Protein AF-A0A6C0I042-F1 (afdb_monomer)

Secondary structure (DSSP, 8-state):
--------PPPP--HHHHHHHHHHHHHHHHHHHHHHHHHHH--SHHHHHHHHHHHHHHHHHHHHHHHHHHHHHHHHHTTPPP-HHHHHHHHHHHHHHHHHHHHHHHHHHHHHHH-PPPPHHHHHHHHHHHHHHHHHHHHHHTTSS-HHHHHHHHHHHHHHHHHHHIIIIITT---HHHHHHHHHHHHHHHHHHHHHHS-HHHHHHHHHHHHIIIIIIHHHHHHHHHHT-

pLDDT: mean 92.52, std 12.16, range [38.5, 98.81]

Solvent-accessible surface area (backbone atoms only — not comparable to full-atom values): 12209 Å² total; per-residue (Å²): 135,89,81,83,74,76,73,78,69,79,75,84,81,57,61,68,50,54,51,45,37,52,49,46,22,54,50,20,50,53,37,27,53,53,28,50,55,45,35,71,69,46,79,54,65,68,62,23,52,35,32,49,37,39,23,51,37,22,48,51,45,20,52,39,29,46,55,47,39,52,52,49,50,49,21,58,78,71,73,48,79,72,63,62,66,58,50,51,53,49,47,53,64,37,42,74,58,33,51,50,43,51,50,51,31,49,49,52,52,48,21,71,75,64,69,48,80,83,49,71,68,58,52,53,54,44,43,53,24,51,49,50,20,51,48,30,45,49,37,21,75,73,63,78,41,56,57,68,61,13,50,58,58,16,47,50,33,47,52,53,39,55,49,51,50,39,62,73,58,44,62,98,47,93,45,71,68,61,53,50,55,50,47,50,51,55,50,50,56,53,47,50,62,57,31,70,75,46,59,72,65,66,17,53,42,46,51,45,54,42,51,41,45,69,44,41,46,45,38,51,50,51,46,54,54,62,73,74,107

Nearest PDB structures (foldseek):
  4jq6-assembly1_C-2  TM=8.885E-01  e=2.247E-06  uncultured bacterium
  1s8l-assembly1_A  TM=8.329E-01  e=8.997E-06  Halobacterium sp.
  6pt0-assembly1_R  TM=4.780E-01  e=5.693E-01  Homo sapiens

Sequence (229 aa):
MDNNKEKKGSKPDYKKVKSSFYFNHIWMSVTVVITIITAFILENPLHKYIILLETAISTISSTIYYLLTNTIQKSQNESIDIDWKKITILRYNGWVFSTPLMLIAFLLFLSATTKIKVTIPTIITIILLDWAMLLFGYLGEINYIDRMSALVTGFIPFFIMFGIIYNTFLQNKYVFFNYLIFALFLIFWGLYGVGYVLELEPRNYLMNLLDLLSKSGIGILFSIYFLSQ

Foldseek 3Di:
DDPPPPDPPDDDDLPVLLVLLVVLLVLLVVLLVLLVVLLVVFPDPLLSVLSVLLNVLSVLRSVLSVVLNVQVVVCVVVVHDRPLLVNVVSVLVSQLPNVLSLVVSLLSVLCVQQVQDDDPVLSVLLSVLSVQLSVLLVCCSVPVDPLVRSLVRSVVSVCVNLVSVCVRRPPPRDDPVNVVLSCQCSVLVNVLSVLSPDDDSVSSSSVSVSSCCSRSVVSVVSSVVSVVD

Radius of gyration: 19.92 Å; Cα contacts (8 Å, |Δi|>4): 227; chains: 1; bounding box: 49×38×73 Å

Structure (mmCIF, N/CA/C/O backbone):
data_AF-A0A6C0I042-F1
#
_entry.id   AF-A0A6C0I042-F1
#
loop_
_atom_site.group_PDB
_atom_site.id
_atom_site.type_symbol
_atom_site.label_atom_id
_atom_site.label_alt_id
_atom_site.label_comp_id
_atom_site.label_asym_id
_atom_site.label_entity_id
_atom_site.label_seq_id
_atom_site.pdbx_PDB_ins_code
_atom_site.Cartn_x
_atom_site.Cartn_y
_atom_site.Cartn_z
_atom_site.occupancy
_atom_site.B_iso_or_equiv
_atom_site.auth_seq_id
_atom_site.auth_comp_id
_atom_site.auth_asym_id
_atom_site.auth_atom_id
_atom_site.pdbx_PDB_model_num
ATOM 1 N N . MET A 1 1 ? 26.244 -2.258 -54.825 1.00 42.03 1 MET A N 1
ATOM 2 C CA . MET A 1 1 ? 26.696 -1.414 -53.702 1.00 42.03 1 MET A CA 1
ATOM 3 C C . MET A 1 1 ? 25.506 -1.214 -52.789 1.00 42.03 1 MET A C 1
ATOM 5 O O . MET A 1 1 ? 24.623 -0.424 -53.101 1.00 42.03 1 MET A O 1
ATOM 9 N N . ASP A 1 2 ? 25.455 -2.037 -51.745 1.00 41.66 2 ASP A N 1
ATOM 10 C CA . ASP A 1 2 ? 24.450 -2.004 -50.689 1.00 41.66 2 ASP A CA 1
ATOM 11 C C . ASP A 1 2 ? 24.449 -0.656 -49.974 1.00 41.66 2 ASP A C 1
ATOM 13 O O . ASP A 1 2 ? 25.474 -0.213 -49.466 1.00 41.66 2 ASP A O 1
ATOM 17 N N . ASN A 1 3 ? 23.276 -0.038 -49.883 1.00 40.25 3 ASN A N 1
ATOM 18 C CA . ASN A 1 3 ? 23.000 1.019 -48.918 1.00 40.25 3 ASN A CA 1
ATOM 19 C C . ASN A 1 3 ? 21.816 0.585 -48.050 1.00 40.25 3 ASN A C 1
ATOM 21 O O . ASN A 1 3 ? 20.766 1.224 -48.012 1.00 40.25 3 ASN A O 1
ATOM 25 N N . ASN A 1 4 ? 22.011 -0.517 -47.324 1.00 42.75 4 ASN A N 1
ATOM 26 C CA . ASN A 1 4 ? 21.208 -0.854 -46.155 1.00 42.75 4 ASN A CA 1
ATOM 27 C C . ASN A 1 4 ? 21.625 0.079 -45.006 1.00 42.75 4 ASN A C 1
ATOM 29 O O . ASN A 1 4 ? 22.384 -0.282 -44.111 1.00 42.75 4 ASN A O 1
ATOM 33 N N . LYS A 1 5 ? 21.149 1.328 -45.045 1.00 45.56 5 LYS A N 1
ATOM 34 C CA . LYS A 1 5 ? 21.085 2.151 -43.836 1.00 45.56 5 LYS A CA 1
ATOM 35 C C . LYS A 1 5 ? 19.933 1.608 -43.007 1.00 45.56 5 LYS A C 1
ATOM 37 O O . LYS A 1 5 ? 18.776 1.942 -43.258 1.00 45.56 5 LYS A O 1
ATOM 42 N N . GLU A 1 6 ? 20.268 0.747 -42.051 1.00 39.16 6 GLU A N 1
ATOM 43 C CA . GLU A 1 6 ? 19.379 0.340 -40.971 1.00 39.16 6 GLU A CA 1
ATOM 44 C C . GLU A 1 6 ? 18.646 1.574 -40.439 1.00 39.16 6 GLU A C 1
ATOM 46 O O . GLU A 1 6 ? 19.242 2.508 -39.891 1.00 39.16 6 GLU A O 1
ATOM 51 N N . LYS A 1 7 ? 17.326 1.599 -40.636 1.00 38.50 7 LYS A N 1
ATOM 52 C CA . LYS A 1 7 ? 16.453 2.516 -39.916 1.00 38.50 7 LYS A CA 1
ATOM 53 C C . LYS A 1 7 ? 16.648 2.195 -38.438 1.00 38.50 7 LYS A C 1
ATOM 55 O O . LYS A 1 7 ? 16.128 1.188 -37.968 1.00 38.50 7 LYS A O 1
ATOM 60 N N . LYS A 1 8 ? 17.382 3.042 -37.706 1.00 41.53 8 LYS A N 1
ATOM 61 C CA . LYS A 1 8 ? 17.289 3.100 -36.242 1.00 41.53 8 LYS A CA 1
ATOM 62 C C . LYS A 1 8 ? 15.803 3.233 -35.920 1.00 41.53 8 LYS A C 1
ATOM 64 O O . LYS A 1 8 ? 15.229 4.298 -36.140 1.00 41.53 8 LYS A O 1
ATOM 69 N N . GLY A 1 9 ? 15.174 2.134 -35.506 1.00 41.00 9 GLY A N 1
ATOM 70 C CA . GLY A 1 9 ? 13.775 2.131 -35.103 1.00 41.00 9 GLY A CA 1
ATOM 71 C C . GLY A 1 9 ? 13.580 3.224 -34.061 1.00 41.00 9 GLY A C 1
ATOM 72 O O . GLY A 1 9 ? 14.391 3.355 -33.141 1.00 41.00 9 GLY A O 1
ATOM 73 N N . SER A 1 10 ? 12.560 4.060 -34.242 1.00 48.59 10 SER A N 1
ATOM 74 C CA . SER A 1 10 ? 12.183 5.065 -33.252 1.00 48.59 10 SER A CA 1
ATOM 75 C C . SER A 1 10 ? 12.036 4.375 -31.898 1.00 48.59 10 SER A C 1
ATOM 77 O O . SER A 1 10 ? 11.228 3.452 -31.775 1.00 48.59 10 SER A O 1
ATOM 79 N N . LYS A 1 11 ? 12.827 4.787 -30.899 1.00 57.38 11 LYS A N 1
ATOM 80 C CA . LYS A 1 11 ? 12.683 4.261 -29.539 1.00 57.38 11 LYS A CA 1
ATOM 81 C C . LYS A 1 11 ? 11.227 4.468 -29.086 1.00 57.38 11 LYS A C 1
ATOM 83 O O . LYS A 1 11 ? 10.691 5.551 -29.335 1.00 57.38 11 LYS A O 1
ATOM 88 N N . PRO A 1 12 ? 10.585 3.475 -28.449 1.00 58.91 12 PRO A N 1
ATOM 89 C CA . PRO A 1 12 ? 9.224 3.629 -27.944 1.00 58.91 12 PRO A CA 1
ATOM 90 C C . PRO A 1 12 ? 9.122 4.836 -26.996 1.00 58.91 12 PRO A C 1
ATOM 92 O O . PRO A 1 12 ? 9.936 5.001 -26.083 1.00 58.91 12 PRO A O 1
ATOM 95 N N . ASP A 1 13 ? 8.135 5.705 -27.235 1.00 68.19 13 ASP A N 1
ATOM 96 C CA . ASP A 1 13 ? 7.899 6.904 -26.429 1.00 68.19 13 ASP A CA 1
ATOM 97 C C . ASP A 1 13 ? 7.043 6.576 -25.196 1.00 68.19 13 ASP A C 1
ATOM 99 O O . ASP A 1 13 ? 5.816 6.570 -25.240 1.00 68.19 13 ASP A O 1
ATOM 103 N N . TYR A 1 14 ? 7.698 6.353 -24.056 1.00 76.62 14 TYR A N 1
ATOM 104 C CA . TYR A 1 14 ? 7.039 6.054 -22.777 1.00 76.62 14 TYR A CA 1
ATOM 105 C C . TYR A 1 14 ? 6.387 7.274 -22.092 1.00 76.62 14 TYR A C 1
ATOM 107 O O . TYR A 1 14 ? 6.232 7.286 -20.868 1.00 76.62 14 TYR A O 1
ATOM 115 N N . LYS A 1 15 ? 6.029 8.335 -22.827 1.00 80.94 15 LYS A N 1
ATOM 116 C CA . LYS A 1 15 ? 5.520 9.606 -22.274 1.00 80.94 15 LYS A CA 1
ATOM 117 C C . LYS A 1 15 ? 4.379 9.427 -21.267 1.00 80.94 15 LYS A C 1
ATOM 119 O O . LYS A 1 15 ? 4.391 10.067 -20.215 1.00 80.94 15 LYS A O 1
ATOM 124 N N . LYS A 1 16 ? 3.427 8.528 -21.552 1.00 81.75 16 LYS A N 1
ATOM 125 C CA . LYS A 1 16 ? 2.280 8.243 -20.669 1.00 81.75 16 LYS A CA 1
ATOM 126 C C . LYS A 1 16 ? 2.713 7.627 -19.340 1.00 81.75 16 LYS A C 1
ATOM 128 O O . LYS A 1 16 ? 2.343 8.130 -18.280 1.00 81.75 16 LYS A O 1
ATOM 133 N N . VAL A 1 17 ? 3.544 6.587 -19.389 1.00 83.00 17 VAL A N 1
ATOM 134 C CA . VAL A 1 17 ? 4.076 5.934 -18.186 1.00 83.00 17 VAL A CA 1
ATOM 135 C C . VAL A 1 17 ? 4.891 6.917 -17.352 1.00 83.00 17 VAL A C 1
ATOM 137 O O . VAL A 1 17 ? 4.670 7.017 -16.149 1.00 83.00 17 VAL A O 1
ATOM 140 N N . LYS A 1 18 ? 5.748 7.730 -17.976 1.00 84.88 18 LYS A N 1
ATOM 141 C CA . LYS A 1 18 ? 6.513 8.771 -17.270 1.00 84.88 18 LYS A CA 1
ATOM 142 C C . LYS A 1 18 ? 5.600 9.744 -16.533 1.00 84.88 18 LYS A C 1
ATOM 144 O O . LYS A 1 18 ? 5.762 9.937 -15.333 1.00 84.88 18 LYS A O 1
ATOM 149 N N . SER A 1 19 ? 4.603 10.297 -17.227 1.00 90.12 19 SER A N 1
ATOM 150 C CA . SER A 1 19 ? 3.643 11.220 -16.616 1.00 90.12 19 SER A CA 1
ATOM 151 C C . SER A 1 19 ? 2.913 10.594 -15.427 1.00 90.12 19 SER A C 1
ATOM 153 O O . SER A 1 19 ? 2.638 11.295 -14.457 1.00 90.12 19 SER A O 1
ATOM 155 N N . SER A 1 20 ? 2.629 9.288 -15.469 1.00 94.06 20 SER A N 1
ATOM 156 C CA . SER A 1 20 ? 1.969 8.601 -14.354 1.00 94.06 20 SER A CA 1
ATOM 157 C C . SER A 1 20 ? 2.847 8.488 -13.097 1.00 94.06 20 SER A C 1
ATOM 159 O O . SER A 1 20 ? 2.319 8.577 -11.992 1.00 94.06 20 SER A O 1
ATOM 161 N N . PHE A 1 21 ? 4.177 8.382 -13.229 1.00 94.75 21 PHE A N 1
ATOM 162 C CA . PHE A 1 21 ? 5.083 8.403 -12.071 1.00 94.75 21 PHE A CA 1
ATOM 163 C C . PHE A 1 21 ? 5.104 9.773 -11.384 1.00 94.75 21 PHE A C 1
ATOM 165 O O . PHE A 1 21 ? 4.942 9.845 -10.166 1.00 94.75 21 PHE A O 1
ATOM 172 N N . TYR A 1 22 ? 5.239 10.851 -12.165 1.00 94.31 22 TYR A N 1
ATOM 173 C CA . TYR A 1 22 ? 5.183 12.221 -11.641 1.00 94.31 22 TYR A CA 1
ATOM 174 C C . TYR A 1 22 ? 3.840 12.509 -10.964 1.00 94.31 22 TYR A C 1
ATOM 176 O O . TYR A 1 22 ? 3.805 13.052 -9.862 1.00 94.31 22 TYR A O 1
ATOM 184 N N . PHE A 1 23 ? 2.737 12.112 -11.605 1.00 96.00 23 PHE A N 1
ATOM 185 C CA . PHE A 1 23 ? 1.397 12.282 -11.053 1.00 96.00 23 PHE A CA 1
ATOM 186 C C . PHE A 1 23 ? 1.248 11.586 -9.695 1.00 96.00 23 PHE A C 1
ATOM 188 O O . PHE A 1 23 ? 0.809 12.212 -8.732 1.00 96.00 23 PHE A O 1
ATOM 195 N N . ASN A 1 24 ? 1.684 10.328 -9.587 1.00 97.06 24 ASN A N 1
ATOM 196 C CA . ASN A 1 24 ? 1.641 9.591 -8.327 1.00 97.06 24 ASN A CA 1
ATOM 197 C C . ASN A 1 24 ? 2.487 10.238 -7.231 1.00 97.06 24 ASN A C 1
ATOM 199 O O . ASN A 1 24 ? 2.016 10.349 -6.103 1.00 97.06 24 ASN A O 1
ATOM 203 N N . HIS A 1 25 ? 3.701 10.700 -7.547 1.00 97.19 25 HIS A N 1
ATOM 204 C CA . HIS A 1 25 ? 4.540 11.397 -6.571 1.00 97.19 25 HIS A CA 1
ATOM 205 C C . HIS A 1 25 ? 3.820 12.618 -5.973 1.00 97.19 25 HIS A C 1
ATOM 207 O O . HIS A 1 25 ? 3.747 12.771 -4.750 1.00 97.19 25 HIS A O 1
ATOM 213 N N . ILE A 1 26 ? 3.247 13.466 -6.834 1.00 96.88 26 ILE A N 1
ATOM 214 C CA . ILE A 1 26 ? 2.512 14.661 -6.408 1.00 96.88 26 ILE A CA 1
ATOM 215 C C . ILE A 1 26 ? 1.292 14.259 -5.578 1.00 96.88 26 ILE A C 1
ATOM 217 O O . ILE A 1 26 ? 1.100 14.774 -4.479 1.00 96.88 26 ILE A O 1
ATOM 221 N N . TRP A 1 27 ? 0.491 13.311 -6.064 1.00 97.38 27 TRP A N 1
ATOM 222 C CA . TRP A 1 27 ? -0.745 12.924 -5.390 1.00 97.38 27 TRP A CA 1
ATOM 223 C C . TRP A 1 27 ? -0.506 12.281 -4.021 1.00 97.38 27 TRP A C 1
ATOM 225 O O . TRP A 1 27 ? -1.206 12.589 -3.055 1.00 97.38 27 TRP A O 1
ATOM 235 N N . MET A 1 28 ? 0.519 11.438 -3.894 1.00 97.50 28 MET A N 1
ATOM 236 C CA . MET A 1 28 ? 0.914 10.867 -2.604 1.00 97.50 28 MET A CA 1
ATOM 237 C C . MET A 1 28 ? 1.396 11.949 -1.638 1.00 97.50 28 MET A C 1
ATOM 239 O O . MET A 1 28 ? 1.060 11.904 -0.460 1.00 97.50 28 MET A O 1
ATOM 243 N N . SER A 1 29 ? 2.105 12.967 -2.132 1.00 98.00 29 SER A N 1
ATOM 244 C CA . SER A 1 29 ? 2.530 14.108 -1.309 1.00 98.00 29 SER A CA 1
ATOM 245 C C . SER A 1 29 ? 1.341 14.943 -0.825 1.00 98.00 29 SER A C 1
ATOM 247 O O . SER A 1 29 ? 1.284 15.322 0.340 1.00 98.00 29 SER A O 1
ATOM 249 N N . VAL A 1 30 ? 0.344 15.171 -1.685 1.00 98.12 30 VAL A N 1
ATOM 250 C CA . VAL A 1 30 ? -0.924 15.812 -1.294 1.00 98.12 30 VAL A CA 1
ATOM 251 C C . VAL A 1 30 ? -1.670 14.963 -0.264 1.00 98.12 30 VAL A C 1
ATOM 253 O O . VAL A 1 30 ? -2.188 15.496 0.714 1.00 98.12 30 VAL A O 1
ATOM 256 N N . THR A 1 31 ? -1.676 13.639 -0.437 1.00 98.19 31 THR A N 1
ATOM 257 C CA . THR A 1 31 ? -2.306 12.713 0.515 1.00 98.19 31 THR A CA 1
ATOM 258 C C . THR A 1 31 ? -1.683 12.846 1.902 1.00 98.19 31 THR A C 1
ATOM 260 O O . THR A 1 31 ? -2.427 12.952 2.869 1.00 98.19 31 THR A O 1
ATOM 263 N N . VAL A 1 32 ? -0.349 12.925 2.002 1.00 98.62 32 VAL A N 1
ATOM 264 C CA . VAL A 1 32 ? 0.352 13.158 3.280 1.00 98.62 32 VAL A CA 1
ATOM 265 C C . VAL A 1 32 ? -0.175 14.411 3.980 1.00 98.62 32 VAL A C 1
ATOM 267 O O . VAL A 1 32 ? -0.442 14.383 5.178 1.00 98.62 32 VAL A O 1
ATOM 270 N N . VAL A 1 33 ? -0.372 15.508 3.244 1.00 98.44 33 VAL A N 1
ATOM 271 C CA . VAL A 1 33 ? -0.915 16.750 3.816 1.00 98.44 33 VAL A CA 1
ATOM 272 C C . VAL A 1 33 ? -2.346 16.542 4.319 1.00 98.44 33 VAL A C 1
ATOM 274 O O . VAL A 1 33 ? -2.658 16.921 5.448 1.00 98.44 33 VAL A O 1
ATOM 277 N N . ILE A 1 34 ? -3.204 15.900 3.521 1.00 98.38 34 ILE A N 1
ATOM 278 C CA . ILE A 1 34 ? -4.600 15.617 3.890 1.00 98.38 34 ILE A CA 1
ATOM 279 C C . ILE A 1 34 ? -4.669 14.754 5.153 1.00 98.38 34 ILE A C 1
ATOM 281 O O . ILE A 1 34 ? -5.425 15.073 6.076 1.00 98.38 34 ILE A O 1
ATOM 285 N N . THR A 1 35 ? -3.888 13.676 5.223 1.00 98.38 35 THR A N 1
ATOM 286 C CA . THR A 1 35 ? -3.916 12.753 6.362 1.00 98.38 35 THR A CA 1
ATOM 287 C C . THR A 1 35 ? -3.347 13.408 7.619 1.00 98.38 35 THR A C 1
ATOM 289 O O . THR A 1 35 ? -3.929 13.249 8.687 1.00 98.38 35 THR A O 1
ATOM 292 N N . ILE A 1 36 ? -2.300 14.236 7.514 1.00 98.38 36 ILE A N 1
ATOM 293 C CA . ILE A 1 36 ? -1.789 15.018 8.653 1.00 98.38 36 ILE A CA 1
ATOM 294 C C . ILE A 1 36 ? -2.866 15.960 9.195 1.00 98.38 36 ILE A C 1
ATOM 296 O O . ILE A 1 36 ? -3.153 15.933 10.391 1.00 98.38 36 ILE A O 1
ATOM 300 N N . ILE A 1 37 ? -3.491 16.765 8.329 1.00 98.31 37 ILE A N 1
ATOM 301 C CA . ILE A 1 37 ? -4.557 17.692 8.738 1.00 98.31 37 ILE A CA 1
ATOM 302 C C . ILE A 1 37 ? -5.701 16.917 9.398 1.00 98.31 37 ILE A C 1
ATOM 304 O O . ILE A 1 37 ? -6.161 17.287 10.476 1.00 98.31 37 ILE A O 1
ATOM 308 N N . THR A 1 38 ? -6.112 15.799 8.795 1.00 98.25 38 THR A N 1
ATOM 309 C CA . THR A 1 38 ? -7.166 14.944 9.353 1.00 98.25 38 THR A CA 1
ATOM 310 C C . THR A 1 38 ? -6.789 14.429 10.745 1.00 98.25 38 THR A C 1
ATOM 312 O O . THR A 1 38 ? -7.599 14.501 11.665 1.00 98.25 38 THR A O 1
ATOM 315 N N . ALA A 1 39 ? -5.555 13.958 10.942 1.00 97.94 39 ALA A N 1
ATOM 316 C CA . ALA A 1 39 ? -5.086 13.465 12.236 1.00 97.94 39 ALA A CA 1
ATOM 317 C C . ALA A 1 39 ? -5.111 14.544 13.335 1.00 97.94 39 ALA A C 1
ATOM 319 O O . ALA A 1 39 ? -5.336 14.215 14.501 1.00 97.94 39 ALA A O 1
ATOM 320 N N . PHE A 1 40 ? -4.905 15.819 12.986 1.00 97.56 40 PHE A N 1
ATOM 321 C CA . PHE A 1 40 ? -5.037 16.931 13.933 1.00 97.56 40 PHE A CA 1
ATOM 322 C C . PHE A 1 40 ? -6.489 17.226 14.318 1.00 97.56 40 PHE A C 1
ATOM 324 O O . PHE A 1 40 ? -6.731 17.604 15.461 1.00 97.56 40 PHE A O 1
ATOM 331 N N . ILE A 1 41 ? -7.436 17.030 13.397 1.00 97.69 41 ILE A N 1
ATOM 332 C CA . ILE A 1 41 ? -8.868 17.267 13.633 1.00 97.69 41 ILE A CA 1
ATOM 333 C C . ILE A 1 41 ? -9.483 16.151 14.485 1.00 97.69 41 ILE A C 1
ATOM 335 O O . ILE A 1 41 ? -10.317 16.416 15.343 1.00 97.69 41 ILE A O 1
ATOM 339 N N . LEU A 1 42 ? -9.081 14.898 14.257 1.00 97.25 42 LEU A N 1
ATOM 340 C CA . LEU A 1 42 ? -9.684 13.755 14.937 1.00 97.25 42 LEU A CA 1
ATOM 341 C C . LEU A 1 42 ? -9.427 13.777 16.450 1.00 97.25 42 LEU A C 1
ATOM 343 O O . LEU A 1 42 ? -8.285 13.838 16.918 1.00 97.25 42 LEU A O 1
ATOM 347 N N . GLU A 1 43 ? -10.500 13.624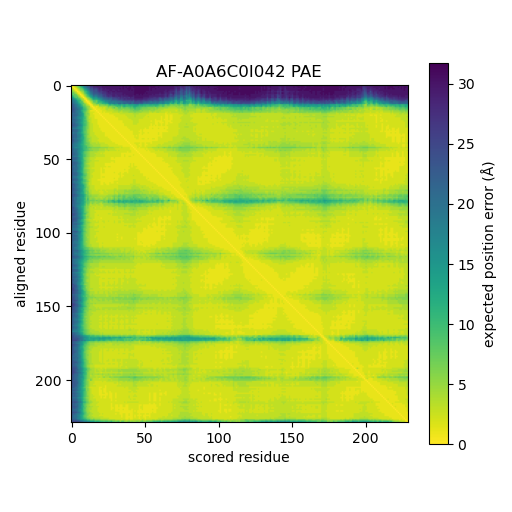 17.221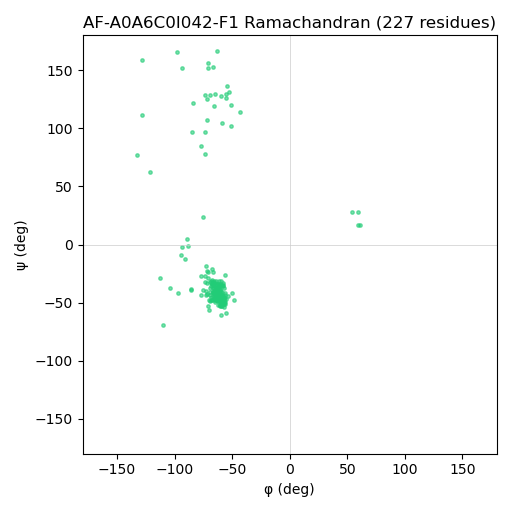 1.00 95.12 43 GLU A N 1
ATOM 348 C CA . GLU A 1 43 ? -10.432 13.528 18.682 1.00 95.12 43 GLU A CA 1
ATOM 349 C C . GLU A 1 43 ? -10.174 12.090 19.147 1.00 95.12 43 GLU A C 1
ATOM 351 O O . GLU A 1 43 ? -9.380 11.861 20.060 1.00 95.12 43 GLU A O 1
ATOM 356 N N . ASN A 1 44 ? -10.788 11.101 18.484 1.00 95.00 44 ASN A N 1
ATOM 357 C CA . ASN A 1 44 ? -10.638 9.692 18.841 1.00 95.00 44 ASN A CA 1
ATOM 358 C C . ASN A 1 44 ? -9.183 9.213 18.617 1.00 95.00 44 ASN A C 1
ATOM 360 O O . ASN A 1 44 ? -8.718 9.203 17.469 1.00 95.00 44 ASN A O 1
ATOM 364 N N . PRO A 1 45 ? -8.471 8.746 19.667 1.00 95.25 45 PRO A N 1
ATOM 365 C CA . PRO A 1 45 ? -7.072 8.339 19.541 1.00 95.25 45 PRO A CA 1
ATOM 366 C C . PRO A 1 45 ? -6.849 7.193 18.550 1.00 95.25 45 PRO A C 1
ATOM 368 O O . PRO A 1 45 ? -5.883 7.220 17.793 1.00 95.25 45 PRO A O 1
ATOM 371 N N . LEU A 1 46 ? -7.752 6.208 18.505 1.00 94.81 46 LEU A N 1
ATOM 372 C CA . LEU A 1 46 ? -7.626 5.070 17.593 1.00 94.81 46 LEU A CA 1
ATOM 373 C C . LEU A 1 46 ? -7.774 5.511 16.133 1.00 94.81 46 LEU A C 1
ATOM 375 O O . LEU A 1 46 ? -6.959 5.120 15.300 1.00 94.81 46 LEU A O 1
ATOM 379 N N . HIS A 1 47 ? -8.763 6.357 15.823 1.00 95.88 47 HIS A N 1
ATOM 380 C CA . HIS A 1 47 ? -8.937 6.896 14.467 1.00 95.88 47 HIS A CA 1
ATOM 381 C C . HIS A 1 47 ? -7.714 7.722 14.048 1.00 95.88 47 HIS A C 1
ATOM 383 O O . HIS A 1 47 ? -7.212 7.573 12.935 1.00 95.88 47 HIS A O 1
ATOM 389 N N . LYS A 1 48 ? -7.170 8.526 14.970 1.00 97.12 48 LYS A N 1
ATOM 390 C CA . LYS A 1 48 ? -5.937 9.291 14.751 1.00 97.12 48 LYS A CA 1
ATOM 391 C C . LYS A 1 48 ? -4.749 8.391 14.426 1.00 97.12 48 LYS A C 1
ATOM 393 O O . LYS A 1 48 ? -4.034 8.666 13.468 1.00 97.12 48 LYS A O 1
ATOM 398 N N . TYR A 1 49 ? -4.547 7.307 15.174 1.00 96.94 49 TYR A N 1
ATOM 399 C CA . TYR A 1 49 ? -3.452 6.371 14.907 1.00 96.94 49 TYR A CA 1
ATOM 400 C C . TYR A 1 49 ? -3.584 5.686 13.546 1.00 96.94 49 TYR A C 1
ATOM 402 O O . TYR A 1 49 ? -2.582 5.546 12.852 1.00 96.94 49 TYR A O 1
ATOM 410 N N . ILE A 1 50 ? -4.802 5.332 13.126 1.00 97.88 50 ILE A N 1
ATOM 411 C CA . ILE A 1 50 ? -5.043 4.781 11.784 1.00 97.88 50 ILE A CA 1
ATOM 412 C C . ILE A 1 50 ? -4.642 5.803 10.709 1.00 97.88 50 ILE A C 1
ATOM 414 O O . ILE A 1 50 ? -3.877 5.475 9.810 1.00 97.88 50 ILE A O 1
ATOM 418 N N . ILE A 1 51 ? -5.062 7.065 10.834 1.00 98.44 51 ILE A N 1
ATOM 419 C CA . ILE A 1 51 ? -4.694 8.115 9.868 1.00 98.44 51 ILE A CA 1
ATOM 420 C C . ILE A 1 51 ? -3.188 8.440 9.885 1.00 98.44 51 ILE A C 1
ATOM 422 O O . ILE A 1 51 ? -2.599 8.748 8.844 1.00 98.44 51 ILE A O 1
ATOM 426 N N . LEU A 1 52 ? -2.519 8.343 11.036 1.00 98.38 52 LEU A N 1
ATOM 427 C CA . LEU A 1 52 ? -1.062 8.498 11.111 1.00 98.38 52 LEU A CA 1
ATOM 428 C C . LEU A 1 52 ? -0.321 7.344 10.416 1.00 98.38 52 LEU A C 1
ATOM 430 O O . LEU A 1 52 ? 0.709 7.585 9.787 1.00 98.38 52 LEU A O 1
ATOM 434 N N . LEU A 1 53 ? -0.855 6.118 10.452 1.00 98.44 53 LEU A N 1
ATOM 435 C CA . LEU A 1 53 ? -0.328 5.011 9.646 1.00 98.44 53 LEU A CA 1
ATOM 436 C C . LEU A 1 53 ? -0.487 5.298 8.146 1.00 98.44 53 LEU A C 1
ATOM 438 O O . LEU A 1 53 ? 0.486 5.167 7.407 1.00 98.44 53 LEU A O 1
ATOM 442 N N . GLU A 1 54 ? -1.652 5.785 7.705 1.00 98.50 54 GLU A N 1
ATOM 443 C CA . GLU A 1 54 ? -1.881 6.202 6.306 1.00 98.50 54 GLU A CA 1
ATOM 444 C C . GLU A 1 54 ? -0.946 7.336 5.863 1.00 98.50 54 GLU A C 1
ATOM 446 O O . GLU A 1 54 ? -0.454 7.361 4.729 1.00 98.50 54 GLU A O 1
ATOM 451 N N . THR A 1 55 ? -0.611 8.238 6.787 1.00 98.56 55 THR A N 1
ATOM 452 C CA . THR A 1 55 ? 0.404 9.276 6.571 1.00 98.56 55 THR A CA 1
ATOM 453 C C . THR A 1 55 ? 1.783 8.658 6.331 1.00 98.56 55 THR A C 1
ATOM 455 O O . THR A 1 55 ? 2.474 9.038 5.382 1.00 98.56 55 THR A O 1
ATOM 458 N N . ALA A 1 56 ? 2.190 7.685 7.152 1.00 98.56 56 ALA A N 1
ATOM 459 C CA . ALA A 1 56 ? 3.468 6.992 6.995 1.00 98.56 56 ALA A CA 1
ATOM 460 C C . ALA A 1 56 ? 3.531 6.211 5.670 1.00 98.56 56 ALA A C 1
ATOM 462 O O . ALA A 1 56 ? 4.512 6.330 4.932 1.00 98.56 56 ALA A O 1
ATOM 463 N N . ILE A 1 57 ? 2.460 5.493 5.318 1.00 98.56 57 ILE A N 1
ATOM 464 C CA . ILE A 1 57 ? 2.318 4.764 4.046 1.00 98.56 57 ILE A CA 1
ATOM 465 C C . ILE A 1 57 ? 2.484 5.717 2.857 1.00 98.56 57 ILE A C 1
ATOM 467 O O . ILE A 1 57 ? 3.273 5.450 1.943 1.00 98.56 57 ILE A O 1
ATOM 471 N N . SER A 1 58 ? 1.778 6.849 2.883 1.00 98.31 58 SER A N 1
ATOM 472 C CA . SER A 1 58 ? 1.818 7.854 1.816 1.00 98.31 58 SER A CA 1
ATOM 473 C C . SER A 1 58 ? 3.182 8.542 1.724 1.00 98.31 58 SER A C 1
ATOM 475 O O . SER A 1 58 ? 3.655 8.817 0.623 1.00 98.31 58 SER A O 1
ATOM 477 N N . THR A 1 59 ? 3.864 8.746 2.854 1.00 98.50 59 THR A N 1
ATOM 478 C CA . THR A 1 59 ? 5.213 9.334 2.905 1.00 98.50 59 THR A CA 1
ATOM 479 C C . THR A 1 59 ? 6.259 8.398 2.303 1.00 98.50 59 THR A C 1
ATOM 481 O O . THR A 1 59 ? 7.044 8.814 1.444 1.00 98.50 59 THR A O 1
ATOM 484 N N . ILE A 1 60 ? 6.248 7.117 2.697 1.00 98.25 60 ILE A N 1
ATOM 485 C CA . ILE A 1 60 ? 7.118 6.084 2.112 1.00 98.25 60 ILE A CA 1
ATOM 486 C C . ILE A 1 60 ? 6.884 6.024 0.604 1.00 98.25 60 ILE A C 1
ATOM 488 O O . ILE A 1 60 ? 7.828 6.057 -0.184 1.00 98.25 60 ILE A O 1
ATOM 492 N N . SER A 1 61 ? 5.621 6.003 0.191 1.00 97.88 61 SER A N 1
ATOM 493 C CA . SER A 1 61 ? 5.265 5.854 -1.218 1.00 97.88 61 SER A CA 1
ATOM 494 C C . SER A 1 61 ? 5.643 7.084 -2.033 1.00 97.88 61 SER A C 1
ATOM 496 O O . SER A 1 61 ? 6.272 6.938 -3.076 1.00 97.88 61 SER A O 1
ATOM 498 N N . SER A 1 62 ? 5.389 8.294 -1.528 1.00 98.06 62 SER A N 1
ATOM 499 C CA . SER A 1 62 ? 5.858 9.528 -2.164 1.00 98.06 62 SER A CA 1
ATOM 500 C C . SER A 1 62 ? 7.380 9.524 -2.345 1.00 98.06 62 SER A C 1
ATOM 502 O O . SER A 1 62 ? 7.868 9.856 -3.428 1.00 98.06 62 SER A O 1
ATOM 504 N N . THR A 1 63 ? 8.127 9.058 -1.337 1.00 98.12 63 THR A N 1
ATOM 505 C CA . THR A 1 63 ? 9.594 8.937 -1.396 1.00 98.12 63 THR A CA 1
ATOM 506 C C . THR A 1 63 ? 10.037 7.947 -2.474 1.00 98.12 63 THR A C 1
ATOM 508 O O . THR A 1 63 ? 10.920 8.247 -3.275 1.00 98.12 63 THR A O 1
ATOM 511 N N . ILE A 1 64 ? 9.402 6.777 -2.559 1.00 98.00 64 ILE A N 1
ATOM 512 C CA . ILE A 1 64 ? 9.697 5.789 -3.605 1.00 98.00 64 ILE A CA 1
ATOM 513 C C . ILE A 1 64 ? 9.372 6.353 -4.991 1.00 98.00 64 ILE A C 1
ATOM 515 O O . ILE A 1 64 ? 10.189 6.241 -5.903 1.00 98.00 64 ILE A O 1
ATOM 519 N N . TYR A 1 65 ? 8.236 7.031 -5.155 1.00 97.44 65 TYR A N 1
ATOM 520 C CA . TYR A 1 65 ? 7.861 7.662 -6.421 1.00 97.44 65 TYR A CA 1
ATOM 521 C C . TYR A 1 65 ? 8.778 8.817 -6.820 1.00 97.44 65 TYR A C 1
ATOM 523 O O . TYR A 1 65 ? 9.051 8.985 -8.010 1.00 97.44 65 TYR A O 1
ATOM 531 N N . TYR A 1 66 ? 9.333 9.549 -5.857 1.00 96.81 66 TYR A N 1
ATOM 532 C CA . TYR A 1 66 ? 10.403 10.510 -6.102 1.00 96.81 66 TYR A CA 1
ATOM 533 C C . TYR A 1 66 ? 11.660 9.822 -6.663 1.00 96.81 66 TYR A C 1
ATOM 535 O O . TYR A 1 66 ? 12.186 10.230 -7.699 1.00 96.81 66 TYR A O 1
ATOM 543 N N . LEU A 1 67 ? 12.106 8.715 -6.055 1.00 96.88 67 LEU A N 1
ATOM 544 C CA . LEU A 1 67 ? 13.263 7.945 -6.539 1.00 96.88 67 LEU A CA 1
ATOM 545 C C . LEU A 1 67 ? 13.034 7.335 -7.933 1.00 96.88 67 LEU A C 1
ATOM 547 O O . LEU A 1 67 ? 13.942 7.332 -8.772 1.00 96.88 67 LEU A O 1
ATOM 551 N N . LEU A 1 68 ? 11.824 6.836 -8.196 1.00 95.38 68 LEU A N 1
ATOM 552 C CA . LEU A 1 68 ? 11.413 6.307 -9.499 1.00 95.38 68 LEU A CA 1
ATOM 553 C C . LEU A 1 68 ? 11.448 7.402 -10.571 1.00 95.38 68 LEU A C 1
ATOM 555 O O . LEU A 1 68 ? 12.043 7.223 -11.634 1.00 95.38 68 LEU A O 1
ATOM 559 N N . THR A 1 69 ? 10.878 8.562 -10.253 1.00 93.94 69 THR A N 1
ATOM 560 C CA . T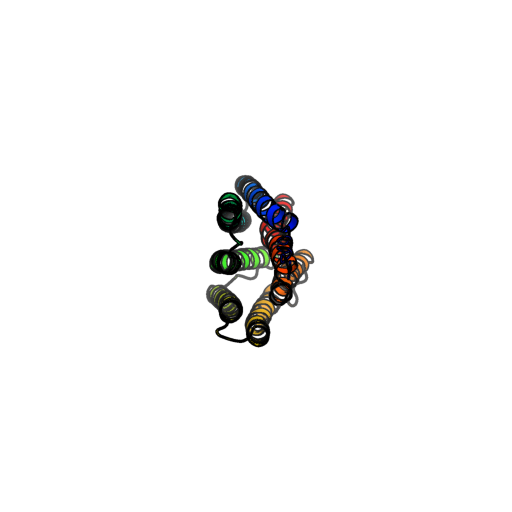HR A 1 69 ? 10.847 9.738 -11.124 1.00 93.94 69 THR A CA 1
ATOM 561 C C . THR A 1 69 ? 12.256 10.224 -11.464 1.00 93.94 69 THR A C 1
ATOM 563 O O . THR A 1 69 ? 12.581 10.402 -12.637 1.00 93.94 69 THR A O 1
ATOM 566 N N . ASN A 1 70 ? 13.136 10.336 -10.466 1.00 92.38 70 ASN A N 1
ATOM 567 C CA . ASN A 1 70 ? 14.534 10.716 -10.678 1.00 92.38 70 ASN A CA 1
ATOM 568 C C . ASN A 1 70 ? 15.298 9.701 -11.532 1.00 92.38 70 ASN A C 1
ATOM 570 O O . ASN A 1 70 ? 16.124 10.083 -12.359 1.00 92.38 70 ASN A O 1
ATOM 574 N N . THR A 1 71 ? 15.014 8.406 -11.360 1.00 91.50 71 THR A N 1
ATOM 575 C CA . THR A 1 71 ? 15.620 7.350 -12.185 1.00 91.50 71 THR A CA 1
ATOM 576 C C . THR A 1 71 ? 15.237 7.525 -13.655 1.00 91.50 71 THR A C 1
ATOM 578 O O . THR A 1 71 ? 16.101 7.469 -14.526 1.00 91.50 71 THR A O 1
ATOM 581 N N . ILE A 1 72 ? 13.964 7.811 -13.931 1.00 89.12 72 ILE A N 1
ATOM 582 C CA . ILE A 1 72 ? 13.464 8.064 -15.287 1.00 89.12 72 ILE A CA 1
ATOM 583 C C . ILE A 1 72 ? 14.069 9.342 -15.875 1.00 89.12 72 ILE A C 1
ATOM 585 O O . ILE A 1 72 ? 14.528 9.334 -17.018 1.00 89.12 72 ILE A O 1
ATOM 589 N N . GLN A 1 73 ? 14.090 10.430 -15.104 1.00 88.81 73 GLN A N 1
ATOM 590 C CA . GLN A 1 73 ? 14.610 11.719 -15.556 1.00 88.81 73 GLN A CA 1
ATOM 591 C C . GLN A 1 73 ? 16.106 11.648 -15.869 1.00 88.81 73 GLN A C 1
ATOM 593 O O . GLN A 1 73 ? 16.548 12.185 -16.884 1.00 88.81 73 GLN A O 1
ATOM 598 N N . LYS A 1 74 ? 16.880 10.927 -15.049 1.00 88.62 74 LYS A N 1
ATOM 599 C CA . LYS A 1 74 ? 18.299 10.676 -15.312 1.00 88.62 74 LYS A CA 1
ATOM 600 C C . LYS A 1 74 ? 18.497 9.977 -16.658 1.00 88.62 74 LYS A C 1
ATOM 602 O O . LYS A 1 74 ? 19.270 10.467 -17.477 1.00 88.62 74 LYS A O 1
ATOM 607 N N . SER A 1 75 ? 17.750 8.900 -16.921 1.00 87.38 75 SER A N 1
ATOM 608 C CA . SER A 1 75 ? 17.829 8.195 -18.206 1.00 87.38 75 SER A CA 1
ATOM 609 C C . SER A 1 75 ? 17.515 9.107 -19.397 1.00 87.38 75 SER A C 1
ATOM 611 O O . SER A 1 75 ? 18.146 8.993 -20.443 1.00 87.38 75 SER A O 1
ATOM 613 N N . GLN A 1 76 ? 16.579 10.051 -19.242 1.00 83.31 76 GLN A N 1
ATOM 614 C CA . GLN A 1 76 ? 16.257 11.021 -20.294 1.00 83.31 76 GLN A CA 1
ATOM 615 C C . GLN A 1 76 ? 17.376 12.030 -20.534 1.00 83.31 76 GLN A C 1
ATOM 617 O O . GLN A 1 76 ? 17.756 12.243 -21.683 1.00 83.31 76 GLN A O 1
ATOM 622 N N . ASN A 1 77 ? 17.899 12.636 -19.468 1.00 85.94 77 ASN A N 1
ATOM 623 C CA . ASN A 1 77 ? 18.953 13.644 -19.567 1.00 85.94 77 ASN A CA 1
ATOM 624 C C . ASN A 1 77 ? 20.222 13.065 -20.207 1.00 85.94 77 ASN A C 1
ATOM 626 O O . ASN A 1 77 ? 20.879 13.731 -20.999 1.00 85.94 77 ASN A O 1
ATOM 630 N N . GLU A 1 78 ? 20.529 11.805 -19.901 1.00 88.31 78 GLU A N 1
ATOM 631 C CA . GLU A 1 78 ? 21.693 11.088 -20.430 1.00 88.31 78 GLU A CA 1
ATOM 632 C C . GLU A 1 78 ? 21.403 10.378 -21.768 1.00 88.31 78 GLU A C 1
ATOM 634 O O . GLU A 1 78 ? 22.297 9.773 -22.352 1.00 88.31 78 GLU A O 1
ATOM 639 N N . SER A 1 79 ? 20.169 10.458 -22.291 1.00 82.94 79 SER A N 1
ATOM 640 C CA . SER A 1 79 ? 19.726 9.780 -23.525 1.00 82.94 79 SER A CA 1
ATOM 641 C C . SER A 1 79 ? 19.958 8.255 -23.543 1.00 82.94 79 SER A C 1
ATOM 643 O O . SER A 1 79 ? 20.084 7.642 -24.610 1.00 82.94 79 SER A O 1
ATOM 645 N N . ILE A 1 80 ? 19.966 7.631 -22.364 1.00 86.31 80 ILE A N 1
ATOM 646 C CA . ILE A 1 80 ? 20.115 6.184 -22.164 1.00 86.31 80 ILE A CA 1
ATOM 647 C C . ILE A 1 80 ? 18.756 5.504 -21.9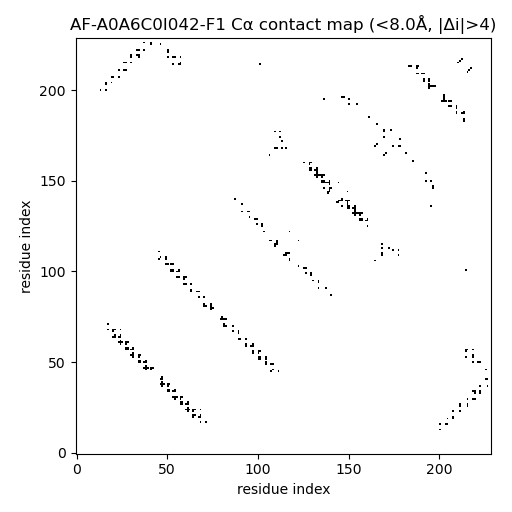69 1.00 86.31 80 ILE A C 1
ATOM 649 O O . ILE A 1 80 ? 17.734 6.148 -21.722 1.00 86.31 80 ILE A O 1
ATOM 653 N N . ASP A 1 81 ? 18.735 4.178 -22.080 1.00 85.88 81 ASP A N 1
ATOM 654 C CA . ASP A 1 81 ? 17.518 3.407 -21.837 1.00 85.88 81 ASP A CA 1
ATOM 655 C C . ASP A 1 81 ? 17.151 3.397 -20.341 1.00 85.88 81 ASP A C 1
ATOM 657 O O . ASP A 1 81 ? 17.998 3.547 -19.456 1.00 85.88 81 ASP A O 1
ATOM 661 N N . ILE A 1 82 ? 15.854 3.271 -20.052 1.00 86.94 82 ILE A N 1
ATOM 662 C CA . ILE A 1 82 ? 15.345 3.233 -18.676 1.00 86.94 82 ILE A CA 1
ATOM 663 C C . ILE A 1 82 ? 15.694 1.877 -18.059 1.00 86.94 82 ILE A C 1
ATOM 665 O O . ILE A 1 82 ? 15.363 0.831 -18.617 1.00 86.94 82 ILE A O 1
ATOM 669 N N . ASP A 1 83 ? 16.307 1.894 -16.876 1.00 90.50 83 ASP A N 1
ATOM 670 C CA . ASP A 1 83 ? 16.565 0.680 -16.100 1.00 90.50 83 ASP A CA 1
ATOM 671 C C . ASP A 1 83 ? 15.281 0.200 -15.404 1.00 90.50 83 ASP A C 1
ATOM 673 O O . ASP A 1 83 ? 14.995 0.499 -14.242 1.00 90.50 83 ASP A O 1
ATOM 677 N N . TRP A 1 84 ? 14.480 -0.562 -16.143 1.00 89.88 84 TRP A N 1
ATOM 678 C CA . TRP A 1 84 ? 13.213 -1.110 -15.662 1.00 89.88 84 TRP A CA 1
ATOM 679 C C . TRP A 1 84 ? 13.370 -2.146 -14.546 1.00 89.88 84 TRP A C 1
ATOM 681 O O . TRP A 1 84 ? 12.453 -2.326 -13.738 1.00 89.88 84 TRP A O 1
ATOM 691 N N . LYS A 1 85 ? 14.535 -2.796 -14.454 1.00 90.88 85 LYS A N 1
ATOM 692 C CA . LYS A 1 85 ? 14.844 -3.701 -13.345 1.00 90.88 85 LYS A CA 1
ATOM 693 C C . LYS A 1 85 ? 14.985 -2.899 -12.056 1.00 90.88 85 LYS A C 1
ATOM 695 O O . LYS A 1 85 ? 14.367 -3.248 -11.053 1.00 90.88 85 LYS A O 1
ATOM 700 N N . LYS A 1 86 ? 15.706 -1.776 -12.096 1.00 92.50 86 LYS A N 1
ATOM 701 C CA . LYS A 1 86 ? 15.810 -0.852 -10.960 1.00 92.50 86 LYS A CA 1
ATOM 702 C C . LYS A 1 86 ? 14.458 -0.261 -10.562 1.00 92.50 86 LYS A C 1
ATOM 704 O O . LYS A 1 86 ? 14.169 -0.202 -9.370 1.00 92.50 86 LYS A O 1
ATOM 709 N N . ILE A 1 87 ? 13.616 0.120 -11.527 1.00 94.44 87 ILE A N 1
ATOM 710 C CA . ILE A 1 87 ? 12.231 0.561 -11.264 1.00 94.44 87 ILE A CA 1
ATOM 711 C C . ILE A 1 87 ? 11.460 -0.511 -10.484 1.00 94.44 87 ILE A C 1
ATOM 713 O O . ILE A 1 87 ? 10.831 -0.209 -9.474 1.00 94.44 87 ILE A O 1
ATOM 717 N N . THR A 1 88 ? 11.550 -1.769 -10.916 1.00 93.75 88 THR A N 1
ATOM 718 C CA . THR A 1 88 ? 10.874 -2.893 -10.255 1.00 93.75 88 THR A CA 1
ATOM 719 C C . THR A 1 88 ? 11.407 -3.111 -8.838 1.00 93.75 88 THR A C 1
ATOM 721 O O . THR A 1 88 ? 10.621 -3.152 -7.898 1.00 93.75 88 THR A O 1
ATOM 724 N N . ILE A 1 89 ? 12.729 -3.150 -8.645 1.00 93.56 89 ILE A N 1
ATOM 725 C CA . ILE A 1 89 ? 13.352 -3.317 -7.319 1.00 93.56 89 ILE A CA 1
ATOM 726 C C . ILE A 1 89 ? 12.944 -2.188 -6.361 1.00 93.56 89 ILE A C 1
ATOM 728 O O . ILE A 1 89 ? 12.605 -2.448 -5.208 1.00 93.56 89 ILE A O 1
ATOM 732 N N . LEU A 1 90 ? 12.915 -0.938 -6.833 1.00 96.19 90 LEU A N 1
ATOM 733 C CA . LEU A 1 90 ? 12.470 0.200 -6.025 1.00 96.19 90 LEU A CA 1
ATOM 734 C C . LEU A 1 90 ? 11.019 0.042 -5.546 1.00 96.19 90 LEU A C 1
ATOM 736 O O . LEU A 1 90 ? 10.718 0.434 -4.421 1.00 96.19 90 LEU A O 1
ATOM 740 N N . ARG A 1 91 ? 10.133 -0.571 -6.343 1.00 96.62 91 ARG A N 1
ATOM 741 C CA . ARG A 1 91 ? 8.767 -0.878 -5.889 1.00 96.62 91 ARG A CA 1
ATOM 742 C C . ARG A 1 91 ? 8.756 -1.896 -4.760 1.00 96.62 91 ARG A C 1
ATOM 744 O O . ARG A 1 91 ? 8.131 -1.621 -3.745 1.00 96.62 91 ARG A O 1
ATOM 751 N N . TYR A 1 92 ? 9.482 -3.008 -4.888 1.00 97.44 92 TYR A N 1
ATOM 752 C CA . TYR A 1 92 ? 9.564 -4.016 -3.821 1.00 97.44 92 TYR A CA 1
ATOM 753 C C . TYR A 1 92 ? 10.149 -3.436 -2.529 1.00 97.44 92 TYR A C 1
ATOM 755 O O . TYR A 1 92 ? 9.626 -3.708 -1.449 1.00 97.44 92 TYR A O 1
ATOM 763 N N . ASN A 1 93 ? 11.150 -2.557 -2.637 1.00 96.25 93 ASN A N 1
ATOM 764 C CA . ASN A 1 93 ? 11.682 -1.819 -1.490 1.00 96.25 93 ASN A CA 1
ATOM 765 C C . ASN A 1 93 ? 10.629 -0.914 -0.837 1.00 96.25 93 ASN A C 1
ATOM 767 O O . ASN A 1 93 ? 10.642 -0.743 0.372 1.00 96.25 93 ASN A O 1
ATOM 771 N N . GLY A 1 94 ? 9.716 -0.324 -1.607 1.00 97.25 94 GLY A N 1
ATOM 772 C CA . GLY A 1 94 ? 8.586 0.421 -1.052 1.00 97.25 94 GLY A CA 1
ATOM 773 C C . GLY A 1 94 ? 7.524 -0.484 -0.431 1.00 97.25 94 GLY A C 1
ATOM 774 O O . GLY A 1 94 ? 7.007 -0.199 0.653 1.00 97.25 94 GLY A O 1
ATOM 775 N N . TRP A 1 95 ? 7.184 -1.577 -1.111 1.00 98.38 95 TRP A N 1
ATOM 776 C CA . TRP A 1 95 ? 6.133 -2.501 -0.701 1.00 98.38 95 TRP A CA 1
ATOM 777 C C . TRP A 1 95 ? 6.472 -3.194 0.610 1.00 98.38 95 TRP A C 1
ATOM 779 O O . TRP A 1 95 ? 5.625 -3.174 1.494 1.00 98.38 95 TRP A O 1
ATOM 789 N N . VAL A 1 96 ? 7.709 -3.665 0.806 1.00 98.06 96 VAL A N 1
ATOM 790 C CA . VAL A 1 96 ? 8.113 -4.372 2.039 1.00 98.06 96 VAL A CA 1
ATOM 791 C C . VAL A 1 96 ? 7.869 -3.563 3.322 1.00 98.06 96 VAL A C 1
ATOM 793 O O . VAL A 1 96 ? 7.644 -4.152 4.377 1.00 98.06 96 VAL A O 1
ATOM 796 N N . PHE A 1 97 ? 7.863 -2.225 3.238 1.00 97.44 97 PHE A N 1
ATOM 797 C CA . PHE A 1 97 ? 7.535 -1.340 4.362 1.00 97.44 97 PHE A CA 1
ATOM 798 C C . PHE A 1 97 ? 6.082 -0.859 4.354 1.00 97.44 97 PHE A C 1
ATOM 800 O O . PHE A 1 97 ? 5.449 -0.800 5.404 1.00 97.44 97 PHE A O 1
ATOM 807 N N . SER A 1 98 ? 5.541 -0.489 3.191 1.00 98.25 98 SER A N 1
ATOM 808 C CA . SER A 1 98 ? 4.189 0.081 3.113 1.00 98.25 98 SER A CA 1
ATOM 809 C C . SER A 1 98 ? 3.090 -0.957 3.345 1.00 98.25 98 SER A C 1
ATOM 811 O O . SER A 1 98 ? 2.127 -0.661 4.045 1.00 98.25 98 SER A O 1
ATOM 813 N N . THR A 1 99 ? 3.235 -2.175 2.821 1.00 98.44 99 THR A N 1
ATOM 814 C CA . THR A 1 99 ? 2.194 -3.215 2.907 1.00 98.44 99 THR A CA 1
ATOM 815 C C . THR A 1 99 ? 1.933 -3.718 4.338 1.00 98.44 99 THR A C 1
ATOM 817 O O . THR A 1 99 ? 0.757 -3.748 4.716 1.00 98.44 99 THR A O 1
ATOM 820 N N . PRO A 1 100 ? 2.940 -3.932 5.217 1.00 98.25 100 PRO A N 1
ATOM 821 C CA . PRO A 1 100 ? 2.684 -4.207 6.633 1.00 98.25 100 PRO A CA 1
ATOM 822 C C . PRO A 1 100 ? 1.929 -3.083 7.345 1.00 98.25 100 PRO A C 1
ATOM 824 O O . PRO A 1 100 ? 1.018 -3.346 8.129 1.00 98.25 100 PRO A O 1
ATOM 827 N N . LEU A 1 101 ? 2.273 -1.820 7.065 1.00 98.50 101 LEU A N 1
ATOM 828 C CA . LEU A 1 101 ? 1.594 -0.670 7.668 1.00 98.50 101 LEU A CA 1
ATOM 829 C C . LEU A 1 101 ? 0.137 -0.581 7.208 1.00 98.50 101 LEU A C 1
ATOM 831 O O . LEU A 1 101 ? -0.742 -0.342 8.035 1.00 98.50 101 LEU A O 1
ATOM 835 N N . MET A 1 102 ? -0.122 -0.827 5.919 1.00 98.56 102 MET A N 1
ATOM 836 C CA . MET A 1 102 ? -1.477 -0.867 5.358 1.00 98.56 102 MET A CA 1
ATOM 837 C C . MET A 1 102 ? -2.317 -1.960 6.024 1.00 98.56 102 MET A C 1
ATOM 839 O O . MET A 1 102 ? -3.471 -1.727 6.379 1.00 98.56 102 MET A O 1
ATOM 843 N N . LEU A 1 103 ? -1.735 -3.142 6.248 1.00 98.56 103 LEU A N 1
ATOM 844 C CA . LEU A 1 103 ? -2.411 -4.243 6.934 1.00 98.56 103 LEU A CA 1
ATOM 845 C C . LEU A 1 103 ? -2.696 -3.908 8.399 1.00 98.56 103 LEU A C 1
ATOM 847 O O . LEU A 1 103 ? -3.798 -4.170 8.871 1.00 98.56 103 LEU A O 1
ATOM 851 N N . ILE A 1 104 ? -1.763 -3.276 9.116 1.00 98.38 104 ILE A N 1
ATOM 852 C CA . ILE A 1 104 ? -2.011 -2.832 10.495 1.00 98.38 104 ILE A CA 1
ATOM 853 C C . ILE A 1 104 ? -3.141 -1.795 10.531 1.00 98.38 104 ILE A C 1
ATOM 855 O O . ILE A 1 104 ? -4.066 -1.942 11.330 1.00 98.38 104 ILE A O 1
ATOM 859 N N . ALA A 1 105 ? -3.107 -0.780 9.663 1.00 98.31 105 ALA A N 1
ATOM 860 C CA . ALA A 1 105 ? -4.155 0.237 9.582 1.00 98.31 105 ALA A CA 1
ATOM 861 C C . ALA A 1 105 ? -5.526 -0.395 9.297 1.00 98.31 105 ALA A C 1
ATOM 863 O O . ALA A 1 105 ? -6.508 -0.098 9.983 1.00 98.31 105 ALA A O 1
ATOM 864 N N . PHE A 1 106 ? -5.575 -1.344 8.360 1.00 98.38 106 PHE A N 1
ATOM 865 C CA . PHE A 1 106 ? -6.786 -2.078 8.013 1.00 98.38 106 PHE A CA 1
ATOM 866 C C . PHE A 1 106 ? -7.324 -2.931 9.176 1.00 98.38 106 PHE A C 1
ATOM 868 O O . PHE A 1 106 ? -8.517 -2.882 9.483 1.00 98.38 106 PHE A O 1
ATOM 875 N N . LEU A 1 107 ? -6.459 -3.665 9.881 1.00 97.94 107 LEU A N 1
ATOM 876 C CA . LEU A 1 107 ? -6.846 -4.457 11.053 1.00 97.94 107 LEU A CA 1
ATOM 877 C C . LEU A 1 107 ? -7.369 -3.582 12.196 1.00 97.94 107 LEU A C 1
ATOM 879 O O . LEU A 1 107 ? -8.367 -3.924 12.831 1.00 97.94 107 LEU A O 1
ATOM 883 N N . LEU A 1 108 ? -6.723 -2.442 12.454 1.00 97.19 108 LEU A N 1
ATOM 884 C CA . LEU A 1 108 ? -7.166 -1.485 13.468 1.00 97.19 108 LEU A CA 1
ATOM 885 C C . LEU A 1 108 ? -8.518 -0.867 13.103 1.00 97.19 108 LEU A C 1
ATOM 887 O O . LEU A 1 108 ? -9.382 -0.747 13.973 1.00 97.19 108 LEU A O 1
ATOM 891 N N . PHE A 1 109 ? -8.728 -0.542 11.827 1.00 97.00 109 PHE A N 1
ATOM 892 C CA . PHE A 1 109 ? -10.017 -0.090 11.312 1.00 97.00 109 PHE A CA 1
ATOM 893 C C . PHE A 1 109 ? -11.117 -1.138 11.550 1.00 97.00 109 PHE A C 1
ATOM 895 O O . PHE A 1 109 ? -12.152 -0.822 12.141 1.00 97.00 109 PHE A O 1
ATOM 902 N N . LEU A 1 110 ? -10.880 -2.403 11.187 1.00 96.56 110 LEU A N 1
ATOM 903 C CA . LEU A 1 110 ? -11.843 -3.486 11.416 1.00 96.56 110 LEU A CA 1
ATOM 904 C C . LEU A 1 110 ? -12.096 -3.727 12.909 1.00 96.56 110 LEU A C 1
ATOM 906 O O . LEU A 1 110 ? -13.231 -3.963 13.323 1.00 96.56 110 LEU A O 1
ATOM 910 N N . SER A 1 111 ? -11.065 -3.634 13.745 1.00 94.06 111 SER A N 1
ATOM 911 C CA . SER A 1 111 ? -11.193 -3.718 15.203 1.00 94.06 111 SER A CA 1
ATOM 912 C C . SER A 1 111 ? -12.056 -2.586 15.768 1.00 94.06 111 SER A C 1
ATOM 914 O O . SER A 1 111 ? -12.898 -2.824 16.638 1.00 94.06 111 SER A O 1
ATOM 916 N N . ALA A 1 112 ? -11.898 -1.358 15.263 1.00 92.12 112 ALA A N 1
ATOM 917 C CA . ALA A 1 112 ? -12.666 -0.198 15.711 1.00 92.12 112 ALA A CA 1
ATOM 918 C C . ALA A 1 112 ? -14.177 -0.376 15.485 1.00 92.12 112 ALA A C 1
ATOM 920 O O . ALA A 1 112 ? -14.980 -0.028 16.363 1.00 92.12 112 ALA A O 1
ATOM 921 N N . THR A 1 113 ? -14.559 -0.961 14.345 1.00 91.31 113 THR A N 1
ATOM 922 C CA . THR A 1 113 ? -15.960 -1.148 13.938 1.00 91.31 113 THR A CA 1
ATOM 923 C C . THR A 1 113 ? -16.582 -2.430 14.498 1.00 91.31 113 THR A C 1
ATOM 925 O O . THR A 1 113 ? -17.733 -2.418 14.920 1.00 91.31 113 THR A O 1
ATOM 928 N N . THR A 1 114 ? -15.830 -3.531 14.572 1.00 91.75 114 THR A N 1
ATOM 929 C CA . THR A 1 114 ? -16.340 -4.850 15.016 1.00 91.75 114 THR A CA 1
ATOM 930 C C . THR A 1 114 ? -16.207 -5.099 16.520 1.00 91.75 114 THR A C 1
ATOM 932 O O . THR A 1 114 ? -16.761 -6.081 17.034 1.00 91.75 114 THR A O 1
ATOM 935 N N . LYS A 1 115 ? -15.430 -4.250 17.211 1.00 89.88 115 LYS A N 1
ATOM 936 C CA . LYS A 1 115 ? -14.993 -4.387 18.613 1.00 89.88 115 LYS A CA 1
ATOM 937 C C . LYS A 1 115 ? -14.189 -5.664 18.904 1.00 89.88 115 LYS A C 1
ATOM 939 O O . LYS A 1 115 ? -14.023 -6.037 20.064 1.00 89.88 115 LYS A O 1
ATOM 944 N N . ILE A 1 116 ? -13.674 -6.335 17.872 1.00 92.56 116 ILE A N 1
ATOM 945 C CA . ILE A 1 116 ? -12.764 -7.478 18.012 1.00 92.56 116 ILE A CA 1
ATOM 946 C C . ILE A 1 116 ? -11.349 -6.950 18.190 1.00 92.56 116 ILE A C 1
ATOM 948 O O . ILE A 1 116 ? -10.840 -6.248 17.323 1.00 92.56 116 ILE A O 1
ATOM 952 N N . LYS A 1 117 ? -10.696 -7.310 19.296 1.00 91.94 117 LYS A N 1
ATOM 953 C CA . LYS A 1 117 ? -9.314 -6.896 19.551 1.00 91.94 117 LYS A CA 1
ATOM 954 C C . LYS A 1 117 ? -8.359 -7.593 18.584 1.00 91.94 117 LYS A C 1
ATOM 956 O O . LYS A 1 117 ? -8.349 -8.820 18.503 1.00 91.94 117 LYS A O 1
ATOM 961 N N . VAL A 1 118 ? -7.508 -6.817 17.916 1.00 93.31 118 VAL A N 1
ATOM 962 C CA . VAL A 1 118 ? -6.380 -7.364 17.152 1.00 93.31 118 VAL A CA 1
ATOM 963 C C . VAL A 1 118 ? -5.326 -7.883 18.129 1.00 93.31 118 VAL A C 1
ATOM 965 O O . VAL A 1 118 ? -4.880 -7.147 19.010 1.00 93.31 118 VAL A O 1
ATOM 968 N N . THR A 1 119 ? -4.925 -9.146 17.991 1.00 95.12 119 THR A N 1
ATOM 969 C CA . THR A 1 119 ? -3.878 -9.737 18.836 1.00 95.12 119 THR A CA 1
ATOM 970 C C . THR A 1 119 ? -2.503 -9.618 18.179 1.00 95.12 119 THR A C 1
ATOM 972 O O . THR A 1 119 ? -2.392 -9.615 16.953 1.00 95.12 119 THR A O 1
ATOM 975 N N . ILE A 1 120 ? -1.440 -9.556 18.988 1.00 95.56 120 ILE A N 1
ATOM 976 C CA . ILE A 1 120 ? -0.058 -9.530 18.485 1.00 95.56 120 ILE A CA 1
ATOM 977 C C . ILE A 1 120 ? 0.260 -10.753 17.604 1.00 95.56 120 ILE A C 1
ATOM 979 O O . ILE A 1 120 ? 0.795 -10.543 16.515 1.00 95.56 120 ILE A O 1
ATOM 983 N N . PRO A 1 121 ? -0.112 -11.999 17.976 1.00 96.94 121 PRO A N 1
ATOM 984 C CA . PRO A 1 121 ? 0.067 -13.147 17.089 1.00 96.94 121 PRO A CA 1
ATOM 985 C C . PRO A 1 121 ? -0.610 -12.963 15.729 1.00 96.94 121 PRO A C 1
ATOM 987 O O . PRO A 1 121 ? 0.014 -13.224 14.708 1.00 96.94 121 PRO A O 1
ATOM 990 N N . THR A 1 122 ? -1.843 -12.441 15.695 1.00 96.44 122 THR A N 1
ATOM 991 C CA . THR A 1 122 ? -2.552 -12.159 14.437 1.00 96.44 122 THR A CA 1
ATOM 992 C C . THR A 1 122 ? -1.780 -11.174 13.558 1.00 96.44 122 THR A C 1
ATOM 994 O O . THR A 1 122 ? -1.629 -11.423 12.365 1.00 96.44 122 THR A O 1
ATOM 997 N N . ILE A 1 123 ? -1.258 -10.085 14.136 1.00 97.38 123 ILE A N 1
ATOM 998 C CA . ILE A 1 123 ? -0.466 -9.084 13.400 1.00 97.38 123 ILE A CA 1
ATOM 999 C C . ILE A 1 123 ? 0.801 -9.721 12.828 1.00 97.38 123 ILE A C 1
ATOM 1001 O O . ILE A 1 123 ? 1.073 -9.571 11.640 1.00 97.38 123 ILE A O 1
ATOM 1005 N N . ILE A 1 124 ? 1.551 -10.465 13.647 1.00 98.12 124 ILE A N 1
ATOM 1006 C CA . ILE A 1 124 ? 2.793 -11.120 13.216 1.00 98.12 124 ILE A CA 1
ATOM 1007 C C . ILE A 1 124 ? 2.510 -12.112 12.086 1.00 98.12 124 ILE A C 1
ATOM 1009 O O . ILE A 1 124 ? 3.185 -12.071 11.062 1.00 98.12 124 ILE A O 1
ATOM 1013 N N . THR A 1 125 ? 1.498 -12.972 12.231 1.00 98.44 125 THR A N 1
ATOM 1014 C CA . THR A 1 125 ? 1.125 -13.935 11.187 1.00 98.44 125 THR A CA 1
ATOM 1015 C C . THR A 1 125 ? 0.765 -13.237 9.877 1.00 98.44 125 THR A C 1
ATOM 1017 O O . THR A 1 125 ? 1.236 -13.657 8.824 1.00 98.44 125 THR A O 1
ATOM 1020 N N . ILE A 1 126 ? -0.024 -12.161 9.929 1.00 98.56 126 ILE A N 1
ATOM 1021 C CA . ILE A 1 126 ? -0.427 -11.409 8.734 1.00 98.56 126 ILE A CA 1
ATOM 1022 C C . ILE A 1 126 ? 0.781 -10.758 8.049 1.00 98.56 126 ILE A C 1
ATOM 1024 O O . ILE A 1 126 ? 0.922 -10.894 6.839 1.00 98.56 126 ILE A O 1
ATOM 1028 N N . ILE A 1 127 ? 1.689 -10.132 8.803 1.00 98.56 127 ILE A N 1
ATOM 1029 C CA . ILE A 1 127 ? 2.908 -9.521 8.242 1.00 98.56 127 ILE A CA 1
ATOM 1030 C C . ILE A 1 127 ? 3.835 -10.579 7.627 1.00 98.56 127 ILE A C 1
ATOM 1032 O O . ILE A 1 127 ? 4.405 -10.359 6.563 1.00 98.56 127 ILE A O 1
ATOM 1036 N N . LEU A 1 128 ? 3.980 -11.746 8.260 1.00 98.62 128 LEU A N 1
ATOM 1037 C CA . LEU A 1 128 ? 4.802 -12.825 7.705 1.00 98.62 128 LEU A CA 1
ATOM 1038 C C . LEU A 1 128 ? 4.220 -13.384 6.402 1.00 98.62 128 LEU A C 1
ATOM 1040 O O . LEU A 1 128 ? 4.977 -13.694 5.484 1.00 98.62 128 LEU A O 1
ATOM 1044 N N . LEU A 1 129 ? 2.893 -13.497 6.301 1.00 98.81 129 LEU A N 1
ATOM 1045 C CA . LEU A 1 129 ? 2.225 -13.906 5.063 1.00 98.81 129 LEU A CA 1
ATOM 1046 C C . LEU A 1 129 ? 2.383 -12.850 3.961 1.00 98.81 129 LEU A C 1
ATOM 1048 O O . LEU A 1 129 ? 2.673 -13.203 2.820 1.00 98.81 129 LEU A O 1
ATOM 1052 N N . ASP A 1 130 ? 2.258 -11.569 4.301 1.00 98.75 130 ASP A N 1
ATOM 1053 C CA . ASP A 1 130 ? 2.501 -10.452 3.384 1.00 98.75 130 ASP A CA 1
ATOM 1054 C C . ASP A 1 130 ? 3.932 -10.469 2.822 1.00 98.75 130 ASP A C 1
ATOM 1056 O O . ASP A 1 130 ? 4.146 -10.467 1.608 1.00 98.75 130 ASP A O 1
ATOM 1060 N N . TRP A 1 131 ? 4.936 -10.612 3.686 1.00 98.62 131 TRP A N 1
ATOM 1061 C CA . TRP A 1 131 ? 6.320 -10.734 3.237 1.00 98.62 131 TRP A CA 1
ATOM 1062 C C . TRP A 1 131 ? 6.590 -12.012 2.448 1.00 98.62 131 TRP A C 1
ATOM 1064 O O . TRP A 1 131 ? 7.361 -11.967 1.492 1.00 98.62 131 TRP A O 1
ATOM 1074 N N . ALA A 1 132 ? 5.953 -13.136 2.787 1.00 98.69 132 ALA A N 1
ATOM 1075 C CA . ALA A 1 132 ? 6.057 -14.354 1.988 1.00 98.69 132 ALA A CA 1
ATOM 1076 C C . ALA A 1 132 ? 5.494 -14.143 0.571 1.00 98.69 132 ALA A C 1
ATOM 1078 O O . ALA A 1 132 ? 6.136 -14.530 -0.405 1.00 98.69 132 ALA A O 1
ATOM 1079 N N . MET A 1 133 ? 4.343 -13.474 0.443 1.00 98.56 133 MET A N 1
ATOM 1080 C CA . MET A 1 133 ? 3.766 -13.087 -0.850 1.00 98.56 133 MET A CA 1
ATOM 1081 C C . MET A 1 133 ? 4.745 -12.225 -1.660 1.00 98.56 133 MET A C 1
ATOM 1083 O O . MET A 1 133 ? 5.023 -12.532 -2.823 1.00 98.56 133 MET A O 1
ATOM 1087 N N . LEU A 1 134 ? 5.302 -11.171 -1.050 1.00 98.38 134 LEU A N 1
ATOM 1088 C CA . LEU A 1 134 ? 6.267 -10.288 -1.712 1.00 98.38 134 LEU A CA 1
ATOM 1089 C C . LEU A 1 134 ? 7.560 -11.015 -2.093 1.00 98.38 134 LEU A C 1
ATOM 1091 O O . LEU A 1 134 ? 8.102 -10.768 -3.170 1.00 98.38 134 LEU A O 1
ATOM 1095 N N . LEU A 1 135 ? 8.043 -11.924 -1.244 1.00 98.25 135 LEU A N 1
ATOM 1096 C CA . LEU A 1 135 ? 9.241 -12.713 -1.509 1.00 98.25 135 LEU A CA 1
ATOM 1097 C C . LEU A 1 135 ? 9.072 -13.550 -2.779 1.00 98.25 135 LEU A C 1
ATOM 1099 O O . LEU A 1 135 ? 9.935 -13.487 -3.651 1.00 98.25 135 LEU A O 1
ATOM 1103 N N . PHE A 1 136 ? 7.965 -14.282 -2.927 1.00 98.25 136 PHE A N 1
ATOM 1104 C CA . PHE A 1 136 ? 7.725 -15.081 -4.134 1.00 98.25 136 PHE A CA 1
ATOM 1105 C C . PHE A 1 136 ? 7.659 -14.217 -5.396 1.00 98.25 136 PHE A C 1
ATOM 1107 O O . PHE A 1 136 ? 8.325 -14.533 -6.384 1.00 98.25 136 PHE A O 1
ATOM 1114 N N . GLY A 1 137 ? 6.947 -13.085 -5.348 1.00 97.25 137 GLY A N 1
ATOM 1115 C CA . GLY A 1 137 ? 6.916 -12.134 -6.464 1.00 97.25 137 GLY A CA 1
ATOM 1116 C C . GLY A 1 137 ? 8.316 -11.633 -6.841 1.00 97.25 137 GLY A C 1
ATOM 1117 O O . GLY A 1 137 ? 8.693 -11.653 -8.018 1.00 97.25 137 GLY A O 1
ATOM 1118 N N . TYR A 1 138 ? 9.117 -11.261 -5.837 1.00 97.38 138 TYR A N 1
ATOM 1119 C CA . TYR A 1 138 ? 10.481 -10.773 -6.022 1.00 97.38 138 TYR A CA 1
ATOM 1120 C C . TYR A 1 138 ? 11.400 -11.835 -6.633 1.00 97.38 138 TYR A C 1
ATOM 1122 O O . TYR A 1 138 ? 12.139 -11.529 -7.570 1.00 97.38 138 TYR A O 1
ATOM 1130 N N . LEU A 1 139 ? 11.321 -13.086 -6.160 1.00 97.38 139 LEU A N 1
ATOM 1131 C CA . LEU A 1 139 ? 12.104 -14.204 -6.695 1.00 97.38 139 LEU A CA 1
ATOM 1132 C C . LEU A 1 139 ? 11.862 -14.406 -8.197 1.00 97.38 139 LEU A C 1
ATOM 1134 O O . LEU A 1 139 ? 12.810 -14.684 -8.932 1.00 97.38 139 LEU A O 1
ATOM 1138 N N . GLY A 1 140 ? 10.631 -14.213 -8.676 1.00 95.94 140 GLY A N 1
ATOM 1139 C CA . GLY A 1 140 ? 10.360 -14.272 -10.111 1.00 95.94 140 GLY A CA 1
ATOM 1140 C C . GLY A 1 140 ? 10.795 -13.023 -10.894 1.00 95.94 140 GLY A C 1
ATOM 1141 O O . GLY A 1 140 ? 11.159 -13.146 -12.060 1.00 95.94 140 GLY A O 1
ATOM 1142 N N . GLU A 1 141 ? 10.859 -11.829 -10.287 1.00 94.31 141 GLU A N 1
ATOM 1143 C CA . GLU A 1 141 ? 11.412 -10.634 -10.967 1.00 94.31 141 GLU A CA 1
ATOM 1144 C C . GLU A 1 141 ? 12.929 -10.707 -11.152 1.00 94.31 141 GLU A C 1
ATOM 1146 O O . GLU A 1 141 ? 13.475 -10.151 -12.108 1.00 94.31 141 GLU A O 1
ATOM 1151 N N . ILE A 1 142 ? 13.623 -11.411 -10.256 1.00 94.75 142 ILE A N 1
ATOM 1152 C CA . ILE A 1 142 ? 15.057 -11.684 -10.395 1.00 94.75 142 ILE A CA 1
ATOM 1153 C C . ILE A 1 142 ? 15.350 -12.973 -11.181 1.00 94.75 142 ILE A C 1
ATOM 1155 O O . ILE A 1 142 ? 16.519 -13.329 -11.319 1.00 94.75 142 ILE A O 1
ATOM 1159 N N . ASN A 1 143 ? 14.320 -13.633 -11.728 1.00 94.12 143 ASN A N 1
ATOM 1160 C CA . ASN A 1 143 ? 14.391 -14.896 -12.476 1.00 94.12 143 ASN A CA 1
ATOM 1161 C C . ASN A 1 143 ? 14.989 -16.080 -11.686 1.00 94.12 143 ASN A C 1
ATOM 1163 O O . ASN A 1 143 ? 15.575 -16.981 -12.282 1.00 94.12 143 ASN A O 1
ATOM 1167 N N . TYR A 1 144 ? 14.864 -16.088 -10.355 1.00 96.56 144 TYR A N 1
ATOM 1168 C CA . TYR A 1 144 ? 15.263 -17.235 -9.525 1.00 96.56 144 TYR A CA 1
ATOM 1169 C C . TYR A 1 144 ? 14.271 -18.403 -9.655 1.00 96.56 144 TYR A C 1
ATOM 1171 O O . TYR A 1 144 ? 14.653 -19.568 -9.601 1.00 96.56 144 TYR A O 1
ATOM 1179 N N . ILE A 1 145 ? 12.996 -18.075 -9.865 1.00 96.81 145 ILE A N 1
ATOM 1180 C CA . ILE A 1 145 ? 11.928 -18.993 -10.276 1.00 96.81 145 ILE A CA 1
ATOM 1181 C C . ILE A 1 145 ? 11.222 -18.397 -11.496 1.00 96.81 145 ILE A C 1
ATOM 1183 O O . ILE A 1 145 ? 11.310 -17.189 -11.732 1.00 96.81 145 ILE A O 1
ATOM 1187 N N . ASP A 1 146 ? 10.526 -19.216 -12.284 1.00 96.19 146 ASP A N 1
ATOM 1188 C CA . ASP A 1 146 ? 9.750 -18.683 -13.401 1.00 96.19 146 ASP A CA 1
ATOM 1189 C C . ASP A 1 146 ? 8.573 -17.827 -12.900 1.00 96.19 146 ASP A C 1
ATOM 1191 O O . ASP A 1 146 ? 8.044 -18.013 -11.800 1.00 96.19 146 ASP A O 1
ATOM 1195 N N . ARG A 1 147 ? 8.154 -16.867 -13.727 1.00 93.19 147 ARG A N 1
ATOM 1196 C CA . ARG A 1 147 ? 7.126 -15.887 -13.355 1.00 93.19 147 ARG A CA 1
ATOM 1197 C C . ARG A 1 147 ? 5.766 -16.509 -13.047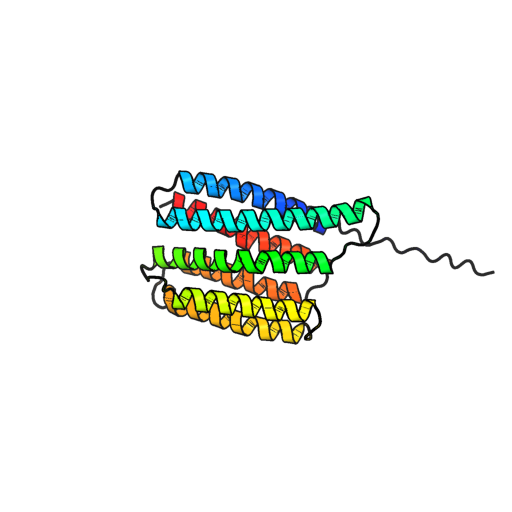 1.00 93.19 147 ARG A C 1
ATOM 1199 O O . ARG A 1 147 ? 5.060 -15.996 -12.184 1.00 93.19 147 ARG A O 1
ATOM 1206 N N . MET A 1 148 ? 5.380 -17.586 -13.726 1.00 95.62 148 MET A N 1
ATOM 1207 C CA . MET A 1 148 ? 4.089 -18.220 -13.458 1.00 95.62 148 MET A CA 1
ATOM 1208 C C . MET A 1 148 ? 4.116 -18.944 -12.113 1.00 95.62 148 MET A C 1
ATOM 1210 O O . MET A 1 148 ? 3.189 -18.784 -11.320 1.00 95.62 148 MET A O 1
ATOM 1214 N N . SER A 1 149 ? 5.204 -19.650 -11.804 1.00 96.38 149 SER A N 1
ATOM 1215 C CA . SER A 1 149 ? 5.408 -20.257 -10.488 1.00 96.38 149 SER A CA 1
ATOM 1216 C C . SER A 1 149 ? 5.471 -19.213 -9.375 1.00 96.38 149 SER A C 1
ATOM 1218 O O . SER A 1 149 ? 4.837 -19.403 -8.338 1.00 96.38 149 SER A O 1
ATOM 1220 N N . ALA A 1 150 ? 6.161 -18.085 -9.583 1.00 97.44 150 ALA A N 1
ATOM 1221 C CA . ALA A 1 150 ? 6.190 -16.968 -8.633 1.00 97.44 150 ALA A CA 1
ATOM 1222 C C . ALA A 1 150 ? 4.793 -16.405 -8.352 1.00 97.44 150 ALA A C 1
ATOM 1224 O O . ALA A 1 150 ? 4.433 -16.173 -7.200 1.00 97.44 150 ALA A O 1
ATOM 1225 N N . LEU A 1 151 ? 3.988 -16.226 -9.403 1.00 97.25 151 LEU A N 1
ATOM 1226 C CA . LEU A 1 151 ? 2.621 -15.733 -9.290 1.00 97.25 151 LEU A CA 1
ATOM 1227 C C . LEU A 1 151 ? 1.747 -16.692 -8.476 1.00 97.25 151 LEU A C 1
ATOM 1229 O O . LEU A 1 151 ? 1.101 -16.280 -7.514 1.00 97.25 151 LEU A O 1
ATOM 1233 N N . VAL A 1 152 ? 1.738 -17.975 -8.849 1.00 97.50 152 VAL A N 1
ATOM 1234 C CA . VAL A 1 152 ? 0.915 -18.996 -8.186 1.00 97.50 152 VAL A CA 1
ATOM 1235 C C . VAL A 1 152 ? 1.324 -19.149 -6.724 1.00 97.50 152 VAL A C 1
ATOM 1237 O O . VAL A 1 152 ? 0.465 -19.139 -5.844 1.00 97.50 152 VAL A O 1
ATOM 1240 N N . THR A 1 153 ? 2.626 -19.236 -6.448 1.00 97.44 153 THR A N 1
ATOM 1241 C CA . THR A 1 153 ? 3.126 -19.383 -5.073 1.00 97.44 153 THR A CA 1
ATOM 1242 C C . THR A 1 153 ? 2.929 -18.121 -4.239 1.00 97.44 153 THR A C 1
ATOM 1244 O O . THR A 1 153 ? 2.632 -18.247 -3.057 1.00 97.44 153 THR A O 1
ATOM 1247 N N . GLY A 1 154 ? 2.987 -16.924 -4.834 1.00 97.94 154 GLY A N 1
ATOM 1248 C CA . GLY A 1 154 ? 2.662 -15.660 -4.167 1.00 97.94 154 GLY A CA 1
ATOM 1249 C C . GLY A 1 154 ? 1.180 -15.521 -3.800 1.00 97.94 154 GLY A C 1
ATOM 1250 O O . GLY A 1 154 ? 0.855 -14.976 -2.745 1.00 97.94 154 GLY A O 1
ATOM 1251 N N . PHE A 1 155 ? 0.267 -16.073 -4.605 1.00 98.31 155 PHE A N 1
ATOM 1252 C CA . PHE A 1 155 ? -1.167 -16.039 -4.300 1.00 98.31 155 PHE A CA 1
ATOM 1253 C C . PHE A 1 155 ? -1.577 -16.937 -3.121 1.00 98.31 155 PHE A C 1
ATOM 1255 O O . PHE A 1 155 ? -2.589 -16.668 -2.475 1.00 98.31 155 PHE A O 1
ATOM 1262 N N . ILE A 1 156 ? -0.800 -17.973 -2.793 1.00 98.56 156 ILE A N 1
ATOM 1263 C CA . ILE A 1 156 ? -1.082 -18.852 -1.646 1.00 98.56 156 ILE A CA 1
ATOM 1264 C C . ILE A 1 156 ? -1.097 -18.066 -0.318 1.00 98.56 156 ILE A C 1
ATOM 1266 O O . ILE A 1 156 ? -2.147 -18.032 0.330 1.00 98.56 156 ILE A O 1
ATOM 1270 N N . PRO A 1 157 ? -0.001 -17.402 0.111 1.00 98.56 157 PRO A N 1
ATOM 1271 C CA . PRO A 1 157 ? -0.009 -16.619 1.341 1.00 98.56 157 PRO A CA 1
ATOM 1272 C C . PRO A 1 157 ? -0.979 -15.434 1.270 1.00 98.56 157 PRO A C 1
ATOM 1274 O O . PRO A 1 157 ? -1.591 -15.111 2.285 1.00 98.56 157 PRO A O 1
ATOM 1277 N N . PHE A 1 158 ? -1.202 -14.849 0.087 1.00 98.62 158 PHE A N 1
ATOM 1278 C CA . PHE A 1 158 ? -2.221 -13.817 -0.123 1.00 98.62 158 PHE A CA 1
ATOM 1279 C C . PHE A 1 158 ? -3.627 -14.297 0.277 1.00 98.62 158 PHE A C 1
ATOM 1281 O O . PHE A 1 158 ? -4.287 -13.664 1.103 1.00 98.62 158 PHE A O 1
ATOM 1288 N N . PHE A 1 159 ? -4.087 -15.437 -0.250 1.00 98.62 159 PHE A N 1
ATOM 1289 C CA . PHE A 1 159 ? -5.421 -15.954 0.071 1.00 98.62 159 PHE A CA 1
ATOM 1290 C C . PHE A 1 159 ? -5.532 -16.429 1.519 1.00 98.62 159 PHE A C 1
ATOM 1292 O O . PHE A 1 159 ? -6.570 -16.217 2.145 1.00 98.62 159 PHE A O 1
ATOM 1299 N N . ILE A 1 160 ? -4.469 -17.015 2.081 1.00 98.69 160 ILE A N 1
ATOM 1300 C CA . ILE A 1 160 ? -4.434 -17.384 3.504 1.00 98.69 160 ILE A CA 1
ATOM 1301 C C . ILE A 1 160 ? -4.584 -16.131 4.376 1.00 98.69 160 ILE A C 1
ATOM 1303 O O . ILE A 1 160 ? -5.418 -16.110 5.281 1.00 98.69 160 ILE A O 1
ATOM 1307 N N . MET A 1 161 ? -3.830 -15.069 4.080 1.00 98.56 161 MET A N 1
ATOM 1308 C CA . MET A 1 161 ? -3.871 -13.806 4.818 1.00 98.56 161 MET A CA 1
ATOM 1309 C C . MET A 1 161 ? -5.272 -13.186 4.799 1.00 98.56 161 MET A C 1
ATOM 1311 O O . MET A 1 161 ? -5.839 -12.909 5.857 1.00 98.56 161 MET A O 1
ATOM 1315 N N . PHE A 1 162 ? -5.868 -13.018 3.615 1.00 98.44 162 PHE A N 1
ATOM 1316 C CA . PHE A 1 162 ? -7.219 -12.462 3.500 1.00 98.44 162 PHE A CA 1
ATOM 1317 C C . PHE A 1 162 ? -8.298 -13.392 4.074 1.00 98.44 162 PHE A C 1
ATOM 1319 O O . PHE A 1 162 ? -9.281 -12.901 4.630 1.00 98.44 162 PHE A O 1
ATOM 1326 N N . GLY A 1 163 ? -8.100 -14.713 4.027 1.00 98.44 163 GLY A N 1
ATOM 1327 C CA . GLY A 1 163 ? -8.969 -15.691 4.685 1.00 98.44 163 GLY A CA 1
ATOM 1328 C C . GLY A 1 163 ? -8.969 -15.551 6.211 1.00 98.44 163 GLY A C 1
ATOM 1329 O O . GLY A 1 163 ? -10.034 -15.544 6.829 1.00 98.44 163 GLY A O 1
ATOM 1330 N N . ILE A 1 164 ? -7.794 -15.356 6.825 1.00 98.19 164 ILE A N 1
ATOM 1331 C CA . ILE A 1 164 ? -7.668 -15.088 8.268 1.00 98.19 164 ILE A CA 1
ATOM 1332 C C . ILE A 1 164 ? -8.390 -13.787 8.635 1.00 98.19 164 ILE A C 1
ATOM 1334 O O . ILE A 1 164 ? -9.161 -13.768 9.598 1.00 98.19 164 ILE A O 1
ATOM 1338 N N . ILE A 1 165 ? -8.177 -12.712 7.867 1.00 98.25 165 ILE A N 1
ATOM 1339 C CA . ILE A 1 165 ? -8.827 -11.414 8.111 1.00 98.25 165 ILE A CA 1
ATOM 1340 C C . ILE A 1 165 ? -10.352 -11.552 8.023 1.00 98.25 165 ILE A C 1
ATOM 1342 O O . ILE A 1 165 ? -11.062 -11.098 8.922 1.00 98.25 165 ILE A O 1
ATOM 1346 N N . TYR A 1 166 ? -10.857 -12.214 6.979 1.00 97.88 166 TYR A N 1
ATOM 1347 C CA . TYR A 1 166 ? -12.290 -12.419 6.779 1.00 97.88 166 TYR A CA 1
ATOM 1348 C C . TYR A 1 166 ? -12.927 -13.184 7.944 1.00 97.88 166 TYR A C 1
ATOM 1350 O O . TYR A 1 166 ? -13.880 -12.695 8.553 1.00 97.88 166 TYR A O 1
ATOM 1358 N N . ASN A 1 167 ? -12.371 -14.346 8.295 1.00 96.69 167 ASN A N 1
ATOM 1359 C CA . ASN A 1 167 ? -12.909 -15.199 9.357 1.00 96.69 167 ASN A CA 1
ATOM 1360 C C . ASN A 1 167 ? -12.855 -14.517 10.729 1.00 96.69 167 ASN A C 1
ATOM 1362 O O . ASN A 1 167 ? -13.749 -14.695 11.550 1.00 96.69 167 ASN A O 1
ATOM 1366 N N . THR A 1 168 ? -11.818 -13.713 10.976 1.00 95.38 168 THR A N 1
ATOM 1367 C CA . THR A 1 168 ? -11.636 -13.050 12.273 1.00 95.38 168 THR A CA 1
ATOM 1368 C C . THR A 1 168 ? -12.554 -11.844 12.433 1.00 95.38 168 THR A C 1
ATOM 1370 O O . THR A 1 168 ? -13.118 -11.659 13.506 1.00 95.38 168 THR A O 1
ATOM 1373 N N . PHE A 1 169 ? -12.695 -11.007 11.401 1.00 95.50 169 PHE A N 1
ATOM 1374 C CA . PHE A 1 169 ? -13.311 -9.684 11.547 1.00 95.50 169 PHE A CA 1
ATOM 1375 C C . PHE A 1 169 ? -14.651 -9.518 10.828 1.00 95.50 169 PHE A C 1
ATOM 1377 O O . PHE A 1 169 ? -15.469 -8.715 11.270 1.00 95.50 169 PHE A O 1
ATOM 1384 N N . LEU A 1 170 ? -14.891 -10.235 9.729 1.00 95.44 170 LEU A N 1
ATOM 1385 C CA . LEU A 1 170 ? -16.084 -10.031 8.901 1.00 95.44 170 LEU A CA 1
ATOM 1386 C C . LEU A 1 170 ? -17.132 -11.124 9.115 1.00 95.44 170 LEU A C 1
ATOM 1388 O O . LEU A 1 170 ? -18.327 -10.830 9.122 1.00 95.44 170 LEU A O 1
ATOM 1392 N N . GLN A 1 171 ? -16.706 -12.374 9.304 1.00 90.88 171 GLN A N 1
ATOM 1393 C CA . GLN A 1 171 ? -17.620 -13.504 9.425 1.00 90.88 171 GLN A CA 1
ATOM 1394 C C . GLN A 1 171 ? -18.653 -13.269 10.541 1.00 90.88 171 GLN A C 1
ATOM 1396 O O . GLN A 1 171 ? -18.314 -12.982 11.688 1.00 90.88 171 GLN A O 1
ATOM 1401 N N . ASN A 1 172 ? -19.936 -13.390 10.186 1.00 85.50 172 ASN A N 1
ATOM 1402 C CA . ASN A 1 172 ? -21.089 -13.179 11.071 1.00 85.50 172 ASN A CA 1
ATOM 1403 C C . ASN A 1 172 ? -21.218 -11.760 11.671 1.00 85.50 172 ASN A C 1
ATOM 1405 O O . ASN A 1 172 ? -21.967 -11.570 12.629 1.00 85.50 172 ASN A O 1
ATOM 1409 N N . LYS A 1 173 ? -20.525 -10.752 11.121 1.00 82.25 173 LYS A N 1
ATOM 1410 C CA . LYS A 1 173 ? -20.577 -9.355 11.588 1.00 82.25 173 LYS A CA 1
ATOM 1411 C C . LYS A 1 173 ? -20.756 -8.388 10.425 1.00 82.25 173 LYS A C 1
ATOM 1413 O O . LYS A 1 173 ? -19.820 -7.720 9.985 1.00 82.25 173 LYS A O 1
ATOM 1418 N N . TYR A 1 174 ? -21.986 -8.305 9.926 1.00 84.56 174 TYR A N 1
ATOM 1419 C CA . TYR A 1 174 ? -22.279 -7.467 8.771 1.00 84.56 174 TYR A CA 1
ATOM 1420 C C . TYR A 1 174 ? -22.230 -5.973 9.111 1.00 84.56 174 TYR A C 1
ATOM 1422 O O . TYR A 1 174 ? -23.131 -5.423 9.740 1.00 84.56 174 TYR A O 1
ATOM 1430 N N . VAL A 1 175 ? -21.178 -5.315 8.630 1.00 90.31 175 VAL A N 1
ATOM 1431 C CA . VAL A 1 175 ? -21.066 -3.859 8.533 1.00 90.31 175 VAL A CA 1
ATOM 1432 C C . VAL A 1 175 ? -20.669 -3.559 7.095 1.00 90.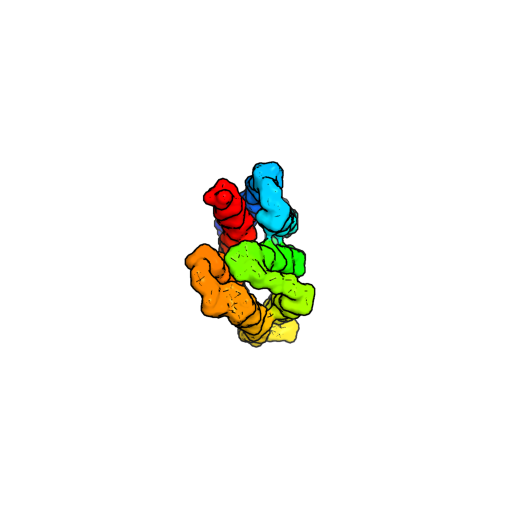31 175 VAL A C 1
ATOM 1434 O O . VAL A 1 175 ? -19.558 -3.898 6.691 1.00 90.31 175 VAL A O 1
ATOM 1437 N N . PHE A 1 176 ? -21.566 -2.945 6.316 1.00 92.06 176 PHE A N 1
ATOM 1438 C CA . PHE A 1 176 ? -21.365 -2.725 4.875 1.00 92.06 176 PHE A CA 1
ATOM 1439 C C . PHE A 1 176 ? -19.988 -2.125 4.559 1.00 92.06 176 PHE A C 1
ATOM 1441 O O . PHE A 1 176 ? -19.261 -2.642 3.713 1.00 92.06 176 PHE A O 1
ATOM 1448 N N . PHE A 1 177 ? -19.594 -1.082 5.296 1.00 93.56 177 PHE A N 1
ATOM 1449 C CA . PHE A 1 177 ? -18.329 -0.396 5.056 1.00 93.56 177 PHE A CA 1
ATOM 1450 C C . PHE A 1 177 ? -17.106 -1.297 5.319 1.00 93.56 177 PHE A C 1
ATOM 1452 O O . PHE A 1 177 ? -16.135 -1.230 4.574 1.00 93.56 177 PHE A O 1
ATOM 1459 N N . ASN A 1 178 ? -17.165 -2.228 6.280 1.00 95.69 178 ASN A N 1
ATOM 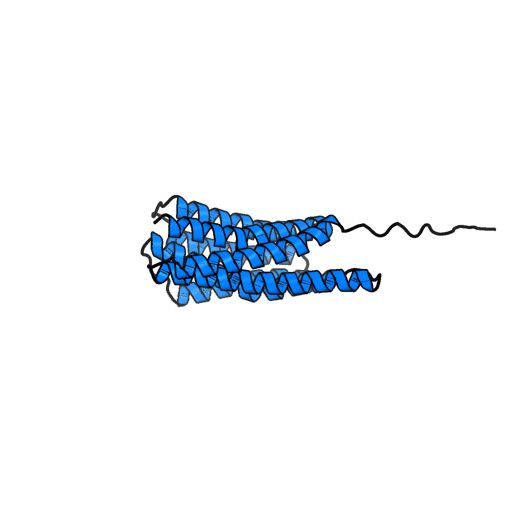1460 C CA . ASN A 1 178 ? -16.086 -3.201 6.498 1.00 95.69 178 ASN A CA 1
ATOM 1461 C C . ASN A 1 178 ? -15.903 -4.135 5.298 1.00 95.69 178 ASN A C 1
ATOM 1463 O O . ASN A 1 178 ? -14.774 -4.389 4.880 1.00 95.69 178 ASN A O 1
ATOM 1467 N N . TYR A 1 179 ? -17.010 -4.631 4.740 1.00 96.81 179 TYR A N 1
ATOM 1468 C CA . TYR A 1 179 ? -16.987 -5.483 3.551 1.00 96.81 179 TYR A CA 1
ATOM 1469 C C . TYR A 1 179 ? -16.501 -4.718 2.319 1.00 96.81 179 TYR A C 1
ATOM 1471 O O . TYR A 1 179 ? -15.744 -5.275 1.528 1.00 96.81 179 TYR A O 1
ATOM 1479 N N . LEU A 1 180 ? -16.874 -3.441 2.184 1.00 96.44 180 LEU A N 1
ATOM 1480 C CA . LEU A 1 180 ? -16.370 -2.574 1.122 1.00 96.44 180 LEU A CA 1
ATOM 1481 C C . LEU A 1 180 ? -14.847 -2.415 1.210 1.00 96.44 180 LEU A C 1
ATOM 1483 O O . LEU A 1 180 ? -14.160 -2.684 0.229 1.00 96.44 180 LEU A O 1
ATOM 1487 N N . ILE A 1 181 ? -14.306 -2.032 2.374 1.00 97.31 181 ILE A N 1
ATOM 1488 C CA . ILE A 1 181 ? -12.853 -1.874 2.551 1.00 97.31 181 ILE A CA 1
ATOM 1489 C C . ILE A 1 181 ? -12.131 -3.203 2.308 1.00 97.31 181 ILE A C 1
ATOM 1491 O O . ILE A 1 181 ? -11.149 -3.235 1.570 1.00 97.31 181 ILE A O 1
ATOM 1495 N N . PHE A 1 182 ? -12.645 -4.311 2.847 1.00 98.12 182 PHE A N 1
ATOM 1496 C CA . PHE A 1 182 ? -12.084 -5.638 2.593 1.00 98.12 182 PHE A CA 1
ATOM 1497 C C . PHE A 1 182 ? -12.047 -5.977 1.098 1.00 98.12 182 PHE A C 1
ATOM 1499 O O . PHE A 1 182 ? -11.014 -6.423 0.599 1.00 98.12 182 PHE A O 1
ATOM 1506 N N . ALA A 1 183 ? -13.139 -5.726 0.371 1.00 97.94 183 ALA A N 1
ATOM 1507 C CA . ALA A 1 183 ? -13.205 -5.966 -1.065 1.00 97.94 183 ALA A CA 1
ATOM 1508 C C . ALA A 1 183 ? -12.218 -5.082 -1.841 1.00 97.94 183 ALA A C 1
ATOM 1510 O O . ALA A 1 183 ? -11.552 -5.582 -2.743 1.00 97.94 183 ALA A O 1
ATOM 1511 N N . LEU A 1 184 ? -12.072 -3.802 -1.477 1.00 97.94 184 LEU A N 1
ATOM 1512 C CA . LEU A 1 184 ? -11.097 -2.903 -2.104 1.00 97.94 184 LEU A CA 1
ATOM 1513 C C . LEU A 1 184 ? -9.664 -3.415 -1.920 1.00 97.94 184 LEU A C 1
ATOM 1515 O O . LEU A 1 184 ? -8.922 -3.489 -2.897 1.00 97.94 184 LEU A O 1
ATOM 1519 N N . PHE A 1 185 ? -9.287 -3.824 -0.705 1.00 97.88 185 PHE A N 1
ATOM 1520 C CA . PHE A 1 185 ? -7.974 -4.420 -0.452 1.00 97.88 185 PHE A CA 1
ATOM 1521 C C . PHE A 1 185 ? -7.777 -5.708 -1.259 1.00 97.88 185 PHE A C 1
ATOM 1523 O O . PHE A 1 185 ? -6.803 -5.805 -2.000 1.00 97.88 185 PHE A O 1
ATOM 1530 N N . LEU A 1 186 ? -8.713 -6.659 -1.176 1.00 98.19 186 LEU A N 1
ATOM 1531 C CA . LEU A 1 186 ? -8.617 -7.946 -1.870 1.00 98.19 186 LEU A CA 1
ATOM 1532 C C . LEU A 1 186 ? -8.507 -7.768 -3.394 1.00 98.19 186 LEU A C 1
ATOM 1534 O O . LEU A 1 186 ? -7.646 -8.371 -4.032 1.00 98.19 186 LEU A O 1
ATOM 1538 N N . ILE A 1 187 ? -9.357 -6.924 -3.984 1.00 97.94 187 ILE A N 1
ATOM 1539 C CA . ILE A 1 187 ? -9.395 -6.707 -5.433 1.00 97.94 187 ILE A CA 1
ATOM 1540 C C . ILE A 1 187 ? -8.153 -5.944 -5.886 1.00 97.94 187 ILE A C 1
ATOM 1542 O O . ILE A 1 187 ? -7.455 -6.408 -6.784 1.00 97.94 187 ILE A O 1
ATOM 1546 N N . PHE A 1 188 ? -7.840 -4.795 -5.276 1.00 97.56 188 PHE A N 1
ATOM 1547 C CA . PHE A 1 188 ? -6.696 -3.996 -5.714 1.00 97.56 188 PHE A CA 1
ATOM 1548 C C . PHE A 1 188 ? -5.385 -4.752 -5.545 1.00 97.56 188 PHE A C 1
ATOM 1550 O O . PHE A 1 188 ? -4.566 -4.710 -6.456 1.00 97.56 188 PHE A O 1
ATOM 1557 N N . TRP A 1 189 ? -5.198 -5.483 -4.442 1.00 98.00 189 TRP A N 1
ATOM 1558 C CA . TRP A 1 189 ? -3.989 -6.277 -4.224 1.00 98.00 189 TRP A CA 1
ATOM 1559 C C . TRP A 1 189 ? -3.910 -7.472 -5.178 1.00 98.00 189 TRP A C 1
ATOM 1561 O O . TRP A 1 189 ? -2.860 -7.705 -5.772 1.00 98.00 189 TRP A O 1
ATOM 1571 N N . GLY A 1 190 ? -5.027 -8.164 -5.426 1.00 97.50 190 GLY A N 1
ATOM 1572 C CA . GLY A 1 190 ? -5.082 -9.229 -6.429 1.00 97.50 190 GLY A CA 1
ATOM 1573 C C . GLY A 1 190 ? -4.719 -8.745 -7.840 1.00 97.50 190 GLY A C 1
ATOM 1574 O O . GLY A 1 190 ? -4.044 -9.453 -8.590 1.00 97.50 190 GLY A O 1
ATOM 1575 N N . LEU A 1 191 ? -5.074 -7.503 -8.192 1.00 97.62 191 LEU A N 1
ATOM 1576 C CA . LEU A 1 191 ? -4.706 -6.895 -9.474 1.00 97.62 191 LEU A CA 1
ATOM 1577 C C . LEU A 1 191 ? -3.199 -6.616 -9.619 1.00 97.62 191 LEU A C 1
ATOM 1579 O O . LEU A 1 191 ? -2.726 -6.553 -10.755 1.00 97.62 191 LEU A O 1
ATOM 1583 N N . TYR A 1 192 ? -2.414 -6.524 -8.534 1.00 97.25 192 TYR A N 1
ATOM 1584 C CA . TYR A 1 192 ? -0.945 -6.481 -8.659 1.00 97.25 192 TYR A CA 1
ATOM 1585 C C . TYR A 1 192 ? -0.412 -7.796 -9.236 1.00 97.25 1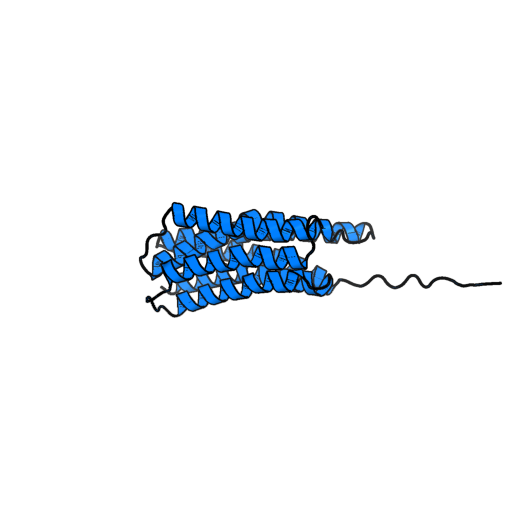92 TYR A C 1
ATOM 1587 O O . TYR A 1 192 ? 0.484 -7.771 -10.080 1.00 97.25 192 TYR A O 1
ATOM 1595 N N . GLY A 1 193 ? -1.006 -8.935 -8.862 1.00 95.25 193 GLY A N 1
ATOM 1596 C CA . GLY A 1 193 ? -0.697 -10.233 -9.466 1.00 95.25 193 GLY A CA 1
ATOM 1597 C C . GLY A 1 193 ? -1.028 -10.275 -10.962 1.00 95.25 193 GLY A C 1
ATOM 1598 O O . GLY A 1 193 ? -0.259 -10.808 -11.755 1.00 95.25 193 GLY A O 1
ATOM 1599 N N . VAL A 1 194 ? -2.116 -9.630 -11.391 1.00 92.06 194 VAL A N 1
ATOM 1600 C CA . VAL A 1 194 ? -2.414 -9.474 -12.828 1.00 92.06 194 VAL A CA 1
ATOM 1601 C C . VAL A 1 194 ? -1.354 -8.603 -13.507 1.00 92.06 194 VAL A C 1
ATOM 1603 O O . VAL A 1 194 ? -0.818 -8.977 -14.547 1.00 92.06 194 VAL A O 1
ATOM 1606 N N . GLY A 1 195 ? -0.986 -7.471 -12.901 1.00 93.19 195 GLY A N 1
ATOM 1607 C CA . GLY A 1 195 ? 0.062 -6.591 -13.421 1.00 93.19 195 GLY A CA 1
ATOM 1608 C C . GLY A 1 195 ? 1.427 -7.269 -13.555 1.00 93.19 195 GLY A C 1
ATOM 1609 O O . GLY A 1 195 ? 2.183 -6.954 -14.473 1.00 93.19 195 GLY A O 1
ATOM 1610 N N . TYR A 1 196 ? 1.726 -8.232 -12.684 1.00 93.44 196 TYR A N 1
ATOM 1611 C CA . TYR A 1 196 ? 2.980 -8.982 -12.658 1.00 93.44 196 TYR A CA 1
ATOM 1612 C C . TYR A 1 196 ? 3.296 -9.718 -13.971 1.00 93.44 196 TYR A C 1
ATOM 1614 O O . TYR A 1 196 ? 4.462 -9.815 -14.368 1.00 93.44 196 TYR A O 1
ATOM 1622 N N . VAL A 1 197 ? 2.271 -10.199 -14.680 1.00 92.19 197 VAL A N 1
ATOM 1623 C CA . VAL A 1 197 ? 2.436 -10.932 -15.949 1.00 92.19 197 VAL A CA 1
ATOM 1624 C C . VAL A 1 197 ? 2.321 -10.044 -17.187 1.00 92.19 197 VAL A C 1
ATOM 1626 O O . VAL A 1 197 ? 2.648 -10.489 -18.283 1.00 92.19 197 VAL A O 1
ATOM 1629 N N . LEU A 1 198 ? 1.915 -8.779 -17.035 1.00 92.94 198 LEU A N 1
ATOM 1630 C CA . LEU A 1 198 ? 1.783 -7.849 -18.157 1.00 92.94 198 LEU A CA 1
ATOM 1631 C C . LEU A 1 198 ? 3.139 -7.422 -18.722 1.00 92.94 198 LEU A C 1
ATOM 1633 O O . LEU A 1 198 ? 4.158 -7.380 -18.022 1.00 92.94 198 LEU A O 1
ATOM 1637 N N . GLU A 1 199 ? 3.124 -7.015 -19.987 1.00 90.06 199 GLU A N 1
ATOM 1638 C CA . GLU A 1 199 ? 4.249 -6.343 -20.627 1.00 90.06 199 GLU A CA 1
ATOM 1639 C C . GLU A 1 199 ? 4.571 -4.999 -19.962 1.00 90.06 199 GLU A C 1
ATOM 1641 O O . GLU A 1 199 ? 3.815 -4.453 -19.160 1.00 90.06 199 GLU A O 1
ATOM 1646 N N . LEU A 1 200 ? 5.735 -4.458 -20.295 1.00 88.50 200 LEU A N 1
ATOM 1647 C CA . LEU A 1 200 ? 6.405 -3.402 -19.550 1.00 88.50 200 LEU A CA 1
ATOM 1648 C C . LEU A 1 200 ? 5.581 -2.121 -19.347 1.00 88.50 200 LEU A C 1
ATOM 1650 O O . LEU A 1 200 ? 5.510 -1.601 -18.228 1.00 88.50 200 LEU A O 1
ATOM 1654 N N . GLU A 1 201 ? 4.984 -1.600 -20.419 1.00 86.88 201 GLU A N 1
ATOM 1655 C CA . GLU A 1 201 ? 4.209 -0.358 -20.384 1.00 86.88 201 GLU A CA 1
ATOM 1656 C C . GLU A 1 201 ? 2.881 -0.525 -19.622 1.00 86.88 201 GLU A C 1
ATOM 1658 O O . GLU A 1 201 ? 2.689 0.183 -18.625 1.00 86.88 201 GLU A O 1
ATOM 1663 N N . PRO A 1 202 ? 1.993 -1.478 -19.991 1.00 91.19 202 PRO A N 1
ATOM 1664 C CA . PRO A 1 202 ? 0.735 -1.676 -19.274 1.00 91.19 202 PRO A CA 1
ATOM 1665 C C . PRO A 1 202 ? 0.955 -2.101 -17.820 1.00 91.19 202 PRO A C 1
ATOM 1667 O O . PRO A 1 202 ? 0.218 -1.648 -16.946 1.00 91.19 202 PRO A O 1
ATOM 1670 N N . ARG A 1 203 ? 2.007 -2.880 -17.527 1.00 93.44 203 ARG A N 1
ATOM 1671 C CA . ARG A 1 203 ? 2.418 -3.198 -16.154 1.00 93.44 203 ARG A CA 1
ATOM 1672 C C . ARG A 1 203 ? 2.664 -1.936 -15.351 1.00 93.44 203 ARG A C 1
ATOM 1674 O O . ARG A 1 203 ? 2.051 -1.755 -14.310 1.00 93.44 203 ARG A O 1
ATOM 1681 N N . ASN A 1 204 ? 3.578 -1.073 -15.789 1.00 93.56 204 ASN A N 1
ATOM 1682 C CA . ASN A 1 204 ? 3.970 0.078 -14.976 1.00 93.56 204 ASN A CA 1
ATOM 1683 C C . ASN A 1 204 ? 2.833 1.082 -14.808 1.00 93.56 204 ASN A C 1
ATOM 1685 O O . ASN A 1 204 ? 2.703 1.659 -13.732 1.00 93.56 204 ASN A O 1
ATOM 1689 N N . TYR A 1 205 ? 1.995 1.251 -15.831 1.00 93.25 205 TYR A N 1
ATOM 1690 C CA . TYR A 1 205 ? 0.795 2.067 -15.708 1.00 93.25 205 TYR A CA 1
ATOM 1691 C C . TYR A 1 205 ? -0.191 1.479 -14.690 1.00 93.25 205 TYR A C 1
ATOM 1693 O O . TYR A 1 205 ? -0.642 2.196 -13.799 1.00 93.25 205 TYR A O 1
ATOM 1701 N N . LEU A 1 206 ? -0.474 0.173 -14.771 1.00 95.81 206 LEU A N 1
ATOM 1702 C CA . LEU A 1 206 ? -1.361 -0.504 -13.825 1.00 95.81 206 LEU A CA 1
ATOM 1703 C C . LEU A 1 206 ? -0.804 -0.451 -12.399 1.00 95.81 206 LEU A C 1
ATOM 1705 O O . LEU A 1 206 ? -1.534 -0.082 -11.490 1.00 95.81 206 LEU A O 1
ATOM 1709 N N . MET A 1 207 ? 0.486 -0.735 -12.198 1.00 96.19 207 MET A N 1
ATOM 1710 C CA . MET A 1 207 ? 1.133 -0.631 -10.882 1.00 96.19 207 MET A CA 1
ATOM 1711 C C . MET A 1 207 ? 1.027 0.787 -10.317 1.00 96.19 207 MET A C 1
ATOM 1713 O O . MET A 1 207 ? 0.741 0.959 -9.136 1.00 96.19 207 MET A O 1
ATOM 1717 N N . ASN A 1 208 ? 1.199 1.807 -11.164 1.00 96.94 208 ASN A N 1
ATOM 1718 C CA . ASN A 1 208 ? 1.026 3.197 -10.762 1.00 96.94 208 ASN A CA 1
ATOM 1719 C C . ASN A 1 208 ? -0.415 3.491 -10.332 1.00 96.94 208 ASN A C 1
ATOM 1721 O O . ASN A 1 208 ? -0.637 4.058 -9.2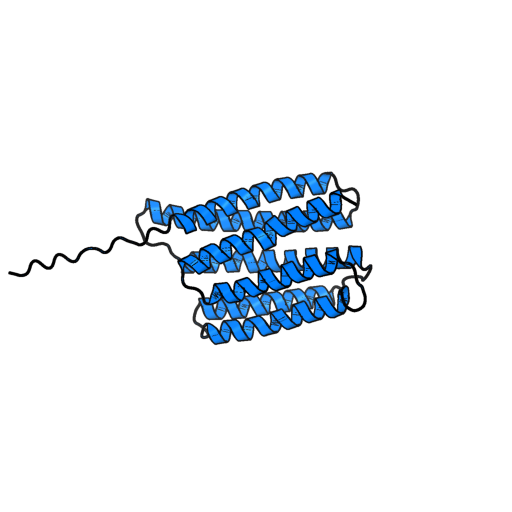62 1.00 96.94 208 ASN A O 1
ATOM 1725 N N . LEU A 1 209 ? -1.398 3.072 -11.123 1.00 96.69 209 LEU A N 1
ATOM 1726 C CA . LEU A 1 209 ? -2.806 3.248 -10.783 1.00 96.69 209 LEU A CA 1
ATOM 1727 C C . LEU A 1 209 ? -3.183 2.506 -9.491 1.00 96.69 209 LEU A C 1
ATOM 1729 O O . LEU A 1 209 ? -3.871 3.059 -8.637 1.00 96.69 209 LEU A O 1
ATOM 1733 N N . LEU A 1 210 ? -2.717 1.271 -9.320 1.00 97.94 210 LEU A N 1
ATOM 1734 C CA . LEU A 1 210 ? -2.998 0.476 -8.130 1.00 97.94 210 LEU A CA 1
ATOM 1735 C C . LEU A 1 210 ? -2.340 1.070 -6.884 1.00 97.94 210 LEU A C 1
ATOM 1737 O O . LEU A 1 210 ? -2.979 1.111 -5.834 1.00 97.94 210 LEU A O 1
ATOM 1741 N N . ASP A 1 211 ? -1.107 1.574 -6.976 1.00 97.62 211 ASP A N 1
ATOM 1742 C CA . ASP A 1 211 ? -0.441 2.250 -5.857 1.00 97.62 211 ASP A CA 1
ATOM 1743 C C . ASP A 1 211 ? -1.223 3.500 -5.430 1.00 97.62 211 ASP A C 1
ATOM 1745 O O . ASP A 1 211 ? -1.424 3.724 -4.237 1.00 97.62 211 ASP A O 1
ATOM 1749 N N . LEU A 1 212 ? -1.720 4.276 -6.396 1.00 97.25 212 LEU A N 1
ATOM 1750 C CA . LEU A 1 212 ? -2.567 5.438 -6.143 1.00 97.25 212 LEU A CA 1
ATOM 1751 C C . LEU A 1 212 ? -3.852 5.048 -5.398 1.00 97.25 212 LEU A C 1
ATOM 1753 O O . LEU A 1 212 ? -4.180 5.643 -4.374 1.00 97.25 212 LEU A O 1
ATOM 1757 N N . LEU A 1 213 ? -4.573 4.037 -5.890 1.00 97.62 213 LEU A N 1
ATOM 1758 C CA . LEU A 1 213 ? -5.856 3.615 -5.321 1.00 97.62 213 LEU A CA 1
ATOM 1759 C C . LEU A 1 213 ? -5.692 2.950 -3.952 1.00 97.62 213 LEU A C 1
ATOM 1761 O O . LEU A 1 213 ? -6.389 3.300 -3.004 1.00 97.62 213 LEU A O 1
ATOM 1765 N N . SER A 1 214 ? -4.756 2.009 -3.840 1.00 97.12 214 SER A N 1
ATOM 1766 C CA . SER A 1 214 ? -4.558 1.212 -2.626 1.00 97.12 214 SER A CA 1
ATOM 1767 C C . SER A 1 214 ? -3.938 1.994 -1.472 1.00 97.12 214 SER A C 1
ATOM 1769 O O . SER A 1 214 ? -4.115 1.586 -0.332 1.00 97.12 214 SER A O 1
ATOM 1771 N N . LYS A 1 215 ? -3.233 3.099 -1.742 1.00 97.38 215 LYS A N 1
ATOM 1772 C CA . LYS A 1 215 ? -2.558 3.898 -0.711 1.00 97.38 215 LYS A CA 1
ATOM 1773 C C . LYS A 1 215 ? -3.248 5.238 -0.527 1.00 97.38 215 LYS A C 1
ATOM 1775 O O . LYS A 1 215 ? -3.939 5.448 0.461 1.00 97.38 215 LYS A O 1
ATOM 1780 N N . SER A 1 216 ? -3.149 6.118 -1.520 1.00 96.75 216 SER A N 1
ATOM 1781 C CA . SER A 1 216 ? -3.778 7.436 -1.444 1.00 96.75 216 SER A CA 1
ATOM 1782 C C . SER A 1 216 ? -5.300 7.365 -1.411 1.00 96.75 216 SER A C 1
ATOM 1784 O O . SER A 1 216 ? -5.927 8.068 -0.625 1.00 96.75 216 SER A O 1
ATOM 1786 N N . GLY A 1 217 ? -5.899 6.506 -2.240 1.00 97.06 217 GLY A N 1
ATOM 1787 C CA . GLY A 1 217 ? -7.346 6.309 -2.261 1.00 97.06 217 GLY A CA 1
ATOM 1788 C C . GLY A 1 217 ? -7.880 5.811 -0.918 1.00 97.06 217 GLY A C 1
ATOM 1789 O O . GLY A 1 217 ? -8.832 6.388 -0.399 1.00 97.06 217 GLY A O 1
ATOM 1790 N N . ILE A 1 218 ? -7.235 4.800 -0.325 1.00 97.81 218 ILE A N 1
ATOM 1791 C CA . ILE A 1 218 ? -7.605 4.273 0.999 1.00 97.81 218 ILE A CA 1
ATOM 1792 C C . ILE A 1 218 ? -7.384 5.309 2.104 1.00 97.81 218 ILE A C 1
ATOM 1794 O O . ILE A 1 218 ? -8.295 5.529 2.899 1.00 97.81 218 ILE A O 1
ATOM 1798 N N . GLY A 1 219 ? -6.243 6.004 2.122 1.00 97.25 219 GLY A N 1
ATOM 1799 C CA . GLY A 1 219 ? -5.968 7.045 3.114 1.00 97.25 219 GLY A CA 1
ATOM 1800 C C . GLY A 1 219 ? -7.007 8.169 3.094 1.00 97.25 219 GLY A C 1
ATOM 1801 O O . GLY A 1 219 ? -7.541 8.541 4.138 1.00 97.25 219 GLY A O 1
ATOM 1802 N N . ILE A 1 220 ? -7.374 8.656 1.903 1.00 97.75 220 ILE A N 1
ATOM 1803 C CA . ILE A 1 220 ? -8.433 9.666 1.737 1.00 97.75 220 ILE A CA 1
ATOM 1804 C C . ILE A 1 220 ? -9.796 9.102 2.153 1.00 97.75 220 ILE A C 1
ATOM 1806 O O . ILE A 1 220 ? -10.567 9.786 2.827 1.00 97.75 220 ILE A O 1
ATOM 1810 N N . LEU A 1 221 ? -10.101 7.856 1.784 1.00 97.50 221 LEU A N 1
ATOM 1811 C CA . LEU A 1 221 ? -11.356 7.204 2.148 1.00 97.50 221 LEU A CA 1
ATOM 1812 C C . LEU A 1 221 ? -11.502 7.059 3.670 1.00 97.50 221 LEU A C 1
ATOM 1814 O O . LEU A 1 221 ? -12.568 7.357 4.207 1.00 97.50 221 LEU A O 1
ATOM 1818 N N . PHE A 1 222 ? -10.438 6.662 4.374 1.00 97.56 222 PHE A N 1
ATOM 1819 C CA . PHE A 1 222 ? -10.410 6.626 5.837 1.00 97.56 222 PHE A CA 1
ATOM 1820 C C . PHE A 1 222 ? -10.548 8.020 6.444 1.00 97.56 222 PHE A C 1
ATOM 1822 O O . PHE A 1 222 ? -11.316 8.180 7.393 1.00 97.56 222 PHE A O 1
ATOM 1829 N N . SER A 1 223 ? -9.877 9.032 5.882 1.00 97.56 223 SER A N 1
ATOM 1830 C CA . SER A 1 223 ? -10.035 10.420 6.326 1.00 97.56 223 SER A CA 1
ATOM 1831 C C . SER A 1 223 ? -11.491 10.877 6.259 1.00 97.56 223 SER A C 1
ATOM 1833 O O . SER A 1 223 ? -12.028 11.354 7.256 1.00 97.56 223 SER A O 1
ATOM 1835 N N . ILE A 1 224 ? -12.152 10.691 5.111 1.00 97.06 224 ILE A N 1
ATOM 1836 C CA . ILE A 1 224 ? -13.561 11.070 4.925 1.00 97.06 224 ILE A CA 1
ATOM 1837 C C . ILE A 1 224 ? -14.456 10.298 5.897 1.00 97.06 224 ILE A C 1
ATOM 1839 O O . ILE A 1 224 ? -15.302 10.893 6.559 1.00 97.06 224 ILE A O 1
ATOM 1843 N N . TYR A 1 225 ? -14.251 8.984 6.012 1.00 96.00 225 TYR A N 1
ATOM 1844 C CA . TYR A 1 225 ? -15.064 8.137 6.877 1.00 96.00 225 TYR A CA 1
ATOM 1845 C C . TYR A 1 225 ? -14.987 8.567 8.346 1.00 96.00 225 TYR A C 1
ATOM 1847 O O . TYR A 1 225 ? -16.024 8.726 8.988 1.00 96.00 225 TYR A O 1
ATOM 1855 N N . PHE A 1 226 ? -13.786 8.793 8.884 1.00 95.88 226 PHE A N 1
ATOM 1856 C CA . PHE A 1 226 ? -13.629 9.175 10.288 1.00 95.88 226 PHE A CA 1
ATOM 1857 C C . PHE A 1 226 ? -14.041 10.615 10.592 1.00 95.88 226 PHE A C 1
ATOM 1859 O O . PHE A 1 226 ? -14.443 10.871 11.717 1.00 95.88 226 PHE A O 1
ATOM 1866 N N . LEU A 1 227 ? -13.970 11.536 9.626 1.00 95.94 227 LEU A N 1
ATOM 1867 C CA . LEU A 1 227 ? -14.496 12.898 9.793 1.00 95.94 227 LEU A CA 1
ATOM 1868 C C . LEU A 1 227 ? -16.031 12.952 9.781 1.00 95.94 227 LEU A C 1
ATOM 1870 O O . LEU A 1 227 ? -16.607 13.947 10.208 1.00 95.94 227 LEU A O 1
ATOM 1874 N N . SER A 1 228 ? -16.687 11.912 9.260 1.00 92.38 228 SER A N 1
ATOM 1875 C CA . SER A 1 228 ? -18.151 11.820 9.182 1.00 92.38 228 SER A CA 1
ATOM 1876 C C . SER A 1 228 ? -18.809 11.093 10.360 1.00 92.38 228 SER A C 1
ATOM 1878 O O . SER A 1 228 ? -20.034 10.972 10.380 1.00 92.38 228 SER A O 1
ATOM 1880 N N . GLN A 1 229 ? -18.010 10.590 11.305 1.00 84.12 229 GLN A N 1
ATOM 1881 C CA . GLN A 1 229 ? -18.469 9.965 12.550 1.00 84.12 229 GLN A CA 1
ATOM 1882 C C . GLN A 1 229 ? -18.346 10.933 13.716 1.00 84.12 229 GLN A C 1
ATOM 1884 O O . GLN A 1 229 ? -19.257 10.899 14.570 1.00 84.12 229 GLN A O 1
#

InterPro domains:
  IPR001425 Archaeal/bacterial/fungal rhodopsins [PF01036] (25-222)
  IPR001425 Archaeal/bacterial/fungal rhodopsins [SM01021] (17-229)

Mean predicted aligned error: 4.83 Å

Organism: NCBI:txid1070528